Protein AF-0000000068446056 (afdb_homodimer)

Foldseek 3Di:
DQDPVNVVVVCLLVLLQVQCPPPHHSFWAALVSQLCSCCVVNVVSVVADSVNSVVVQVVLVPVPPNIHGSVSSVVVVVVVVVVVVVVVVVVVD/DQDPVNVVVVCLLVLLQVQCPPPHHSFWAALVSQLCSCCVVNVVNVVADSVNSVVVLVVLVPVPPNIHGSVSSVVVVVVVVVVVVVVVVVVVD

Solvent-accessible surface area (backbone atoms only — not comparable to full-atom values): 9970 Å² total; per-residue (Å²): 131,85,35,71,53,45,49,23,46,46,43,56,46,49,53,48,49,68,39,14,48,68,88,58,58,58,64,30,25,41,68,70,38,46,44,49,46,34,44,71,39,30,78,68,21,73,73,41,53,72,67,47,42,53,52,48,47,59,68,43,24,76,85,68,72,77,38,33,37,61,67,39,50,44,49,51,53,43,56,51,38,51,56,52,45,50,54,52,54,58,62,73,99,132,84,34,73,53,45,49,24,48,47,45,56,45,50,52,49,48,68,39,12,47,68,89,57,56,56,64,30,26,43,67,69,36,45,42,49,46,34,46,72,37,30,77,67,21,74,72,41,52,72,67,47,44,53,52,47,47,59,68,43,26,76,83,68,73,77,37,31,36,60,67,38,50,44,52,52,52,42,55,50,37,52,56,52,43,52,54,52,54,59,62,73,100

Secondary structure (DSSP, 8-state):
---HHHHHHHHHHHHHHHHHTSSS-TTEE-HHHHHHHHHHH-THHHH--HHHHHHHHHHH-TT-SSSEEHHHHHHHHHHHHHHHHHHHHHHH-/---HHHHHHHHHHHHHHHHHTSSS-TTEE-HHHHHHHHHHH-THHHH--HHHHHHHHHHH-TTSSSSEEHHHHHHHHHHHHHHHHHHHHHHH-

pLDDT: mean 88.37, std 10.12, range [44.88, 96.44]

InterPro domains:
  IPR001751 S100/Calcium binding protein 7/8-like, conserved site [PS00303] (56-77)
  IPR002048 EF-hand domain [PS50222] (48-83)
  IPR011992 EF-hand domain pair [SSF47473] (2-90)
  IPR013787 S100/CaBP-9k-type, calcium binding, subdomain [PF01023] (5-43)
  IPR013787 S100/CaBP-9k-type, calcium binding, subdomain [SM01394] (5-47)
  IPR018247 EF-Hand 1, calcium-binding site [PS00018] (61-73)

Radius of gyration: 16.81 Å; Cα contacts (8 Å, |Δi|>4): 214; chains: 2; bounding box: 34×48×46 Å

Sequence (186 aa):
METQLEKALATLVCTFHKYSGREGDKLTLSRQELKELVQEELALGEKMKNRGIDKLMESLDKNHDDEIDFKEYTNFLTALCMSYNEFFQKDAKMETQLEKALATLVCTFHKYSGREGDKLTLSRQELKELVQEELALGEKMKNRGIDKLMESLDKNHDDEIDFKEYTNFLTALCMSYNEFFQKDAK

Structure (mmCIF, N/CA/C/O backbone):
data_AF-0000000068446056-model_v1
#
loop_
_entity.id
_entity.type
_entity.pdbx_description
1 polymer 'Protein S100'
#
loop_
_atom_site.group_PDB
_atom_site.id
_atom_site.type_symbol
_atom_site.label_atom_id
_atom_site.label_alt_id
_atom_site.label_comp_id
_atom_site.label_asym_id
_atom_site.label_entity_id
_atom_site.label_seq_id
_atom_site.pdbx_PDB_ins_code
_atom_site.Cartn_x
_atom_site.Cartn_y
_atom_site.Cartn_z
_atom_site.occupancy
_atom_site.B_iso_or_equiv
_atom_site.auth_seq_id
_atom_site.auth_comp_id
_atom_site.auth_asym_id
_atom_site.auth_atom_id
_atom_site.pdbx_PDB_model_num
ATOM 1 N N . MET A 1 1 ? 10.438 -13.031 12.992 1 60.34 1 MET A N 1
ATOM 2 C CA . MET A 1 1 ? 11.258 -12.164 12.156 1 60.34 1 MET A CA 1
ATOM 3 C C . MET A 1 1 ? 10.398 -11.438 11.125 1 60.34 1 MET A C 1
ATOM 5 O O . MET A 1 1 ? 9.594 -12.055 10.438 1 60.34 1 MET A O 1
ATOM 9 N N . GLU A 1 2 ? 10.125 -10.133 11.234 1 81.44 2 GLU A N 1
ATOM 10 C CA . GLU A 1 2 ? 9.266 -9.352 10.352 1 81.44 2 GLU A CA 1
ATOM 11 C C . GLU A 1 2 ? 9.773 -9.375 8.914 1 81.44 2 GLU A C 1
ATOM 13 O O . GLU A 1 2 ? 10.961 -9.172 8.672 1 81.44 2 GLU A O 1
ATOM 18 N N . THR A 1 3 ? 9.031 -9.891 7.887 1 91.56 3 THR A N 1
ATOM 19 C CA . THR A 1 3 ? 9.383 -9.945 6.473 1 91.56 3 THR A CA 1
ATOM 20 C C . THR A 1 3 ? 9.461 -8.539 5.879 1 91.56 3 THR A C 1
ATOM 22 O O . THR A 1 3 ? 9.039 -7.57 6.516 1 91.56 3 THR A O 1
ATOM 25 N N . GLN A 1 4 ? 10.125 -8.469 4.695 1 94.19 4 GLN A N 1
ATOM 26 C CA . GLN A 1 4 ? 10.234 -7.18 4.023 1 94.19 4 GLN A CA 1
ATOM 27 C C . GLN A 1 4 ? 8.859 -6.586 3.746 1 94.19 4 GLN A C 1
ATOM 29 O O . GLN A 1 4 ? 8.656 -5.379 3.893 1 94.19 4 GLN A O 1
ATOM 34 N N . LEU A 1 5 ? 7.91 -7.426 3.387 1 95.81 5 LEU A N 1
ATOM 35 C CA . LEU A 1 5 ? 6.547 -6.988 3.104 1 95.81 5 LEU A CA 1
ATOM 36 C C . LEU A 1 5 ? 5.875 -6.453 4.363 1 95.81 5 LEU A C 1
ATOM 38 O O . LEU A 1 5 ? 5.234 -5.398 4.328 1 95.81 5 LEU A O 1
ATOM 42 N N . GLU A 1 6 ? 6.09 -7.07 5.469 1 94.5 6 GLU A N 1
ATOM 43 C CA . GLU A 1 6 ? 5.535 -6.629 6.746 1 94.5 6 GLU A CA 1
ATOM 44 C C . GLU A 1 6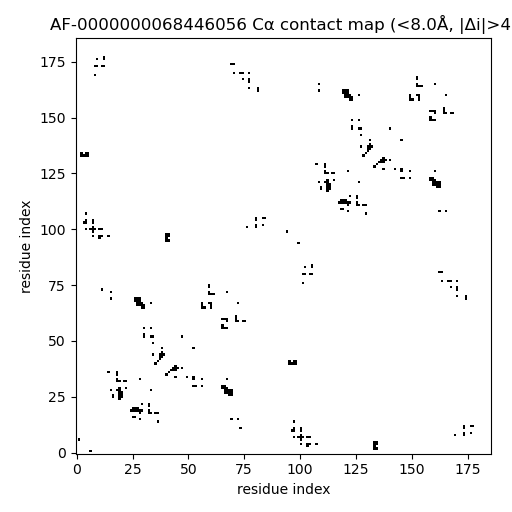 ? 6.125 -5.289 7.172 1 94.5 6 GLU A C 1
ATOM 46 O O . GLU A 1 6 ? 5.41 -4.422 7.68 1 94.5 6 GLU A O 1
ATOM 51 N N . LYS A 1 7 ? 7.395 -5.168 6.957 1 94.94 7 LYS A N 1
ATOM 52 C CA . LYS A 1 7 ? 8.062 -3.91 7.273 1 94.94 7 LYS A CA 1
ATOM 53 C C . LYS A 1 7 ? 7.547 -2.775 6.395 1 94.94 7 LYS A C 1
ATOM 55 O O . LYS A 1 7 ? 7.391 -1.644 6.859 1 94.94 7 LYS A O 1
ATOM 60 N N . ALA A 1 8 ? 7.324 -3.16 5.129 1 96.25 8 ALA A N 1
ATOM 61 C CA . ALA A 1 8 ? 6.785 -2.174 4.195 1 96.25 8 ALA A CA 1
ATOM 62 C C . ALA A 1 8 ? 5.406 -1.689 4.645 1 96.25 8 ALA A C 1
ATOM 64 O O . ALA A 1 8 ? 5.145 -0.485 4.672 1 96.25 8 ALA A O 1
ATOM 65 N N . LEU A 1 9 ? 4.551 -2.637 5.098 1 95.69 9 LEU A N 1
ATOM 66 C CA . LEU A 1 9 ? 3.219 -2.291 5.582 1 95.69 9 LEU A CA 1
ATOM 67 C C . LEU A 1 9 ? 3.301 -1.413 6.824 1 95.69 9 LEU A C 1
ATOM 69 O O . LEU A 1 9 ? 2.568 -0.427 6.941 1 95.69 9 LEU A O 1
ATOM 73 N N . ALA A 1 10 ? 4.191 -1.745 7.695 1 94.38 10 ALA A N 1
ATOM 74 C CA . ALA A 1 10 ? 4.395 -0.954 8.906 1 94.38 10 ALA A CA 1
ATOM 75 C C . ALA A 1 10 ? 4.863 0.459 8.562 1 94.38 10 ALA A C 1
ATOM 77 O O . ALA A 1 10 ? 4.418 1.431 9.18 1 94.38 10 ALA A O 1
ATOM 78 N N . THR A 1 11 ? 5.754 0.558 7.594 1 96.25 11 THR A N 1
ATOM 79 C CA . THR A 1 11 ? 6.281 1.85 7.168 1 96.25 11 THR A CA 1
ATOM 80 C C . THR A 1 11 ? 5.164 2.738 6.629 1 96.25 11 THR A C 1
ATOM 82 O O . THR A 1 11 ? 5.121 3.936 6.926 1 96.25 11 THR A O 1
ATOM 85 N N . LEU A 1 12 ? 4.219 2.127 5.805 1 96.38 12 LEU A N 1
ATOM 86 C CA . LEU A 1 12 ? 3.086 2.879 5.281 1 96.38 12 LEU A CA 1
ATOM 87 C C . LEU A 1 12 ? 2.236 3.441 6.414 1 96.38 12 LEU A C 1
ATOM 89 O O . LEU A 1 12 ? 1.885 4.625 6.406 1 96.38 12 LEU A O 1
ATOM 93 N N . VAL A 1 13 ? 1.95 2.619 7.418 1 96 13 VAL A N 1
ATOM 94 C CA . VAL A 1 13 ? 1.106 3.004 8.539 1 96 13 VAL A CA 1
ATOM 95 C C . VAL A 1 13 ? 1.839 4.023 9.414 1 96 13 VAL A C 1
ATOM 97 O O . VAL A 1 13 ? 1.271 5.059 9.781 1 96 13 VAL A O 1
ATOM 100 N N . CYS A 1 14 ? 3.127 3.787 9.711 1 93.56 14 CYS A N 1
ATOM 101 C CA . CYS A 1 14 ? 3.924 4.648 10.57 1 93.56 14 CYS A CA 1
ATOM 102 C C . CYS A 1 14 ? 4.105 6.027 9.953 1 93.56 14 CYS A C 1
ATOM 104 O O . CYS A 1 14 ? 4.027 7.043 10.648 1 93.56 14 CYS A O 1
ATOM 106 N N . THR A 1 15 ? 4.379 5.988 8.68 1 95.94 15 THR A N 1
ATOM 107 C CA . THR A 1 15 ? 4.551 7.258 7.984 1 95.94 15 THR A CA 1
ATOM 108 C C . THR A 1 15 ? 3.271 8.094 8.055 1 95.94 15 THR A C 1
ATOM 110 O O . THR A 1 15 ? 3.324 9.305 8.273 1 95.94 15 THR A O 1
ATOM 113 N N . PHE A 1 16 ? 2.135 7.434 7.891 1 95.5 16 PHE A N 1
ATOM 114 C CA . PHE A 1 16 ? 0.845 8.109 7.988 1 95.5 16 PHE A CA 1
ATOM 115 C C . PHE A 1 16 ? 0.691 8.781 9.344 1 95.5 16 PHE A C 1
ATOM 117 O O . PHE A 1 16 ? 0.348 9.961 9.422 1 95.5 16 PHE A O 1
ATOM 124 N N . HIS A 1 17 ? 1.062 8.125 10.383 1 93.69 17 HIS A N 1
ATOM 125 C CA . HIS A 1 17 ? 0.888 8.625 11.742 1 93.69 17 HIS A CA 1
ATOM 126 C C . HIS A 1 17 ? 1.952 9.656 12.094 1 93.69 17 HIS A C 1
ATOM 128 O O . HIS A 1 17 ? 1.728 10.523 12.938 1 93.69 17 HIS A O 1
ATOM 134 N N . LYS A 1 18 ? 3.064 9.508 11.398 1 93.62 18 LYS A N 1
ATOM 135 C CA . LYS A 1 18 ? 4.145 10.469 11.594 1 93.62 18 LYS A CA 1
ATOM 136 C C . LYS A 1 18 ? 3.695 11.883 11.227 1 93.62 18 LYS A C 1
ATOM 138 O O . LYS A 1 18 ? 4.078 12.852 11.891 1 93.62 18 LYS A O 1
ATOM 143 N N . TYR A 1 19 ? 2.801 11.953 10.211 1 93.94 19 TYR A N 1
ATOM 144 C CA . TYR A 1 19 ? 2.404 13.266 9.711 1 93.94 19 TYR A CA 1
ATOM 145 C C . TYR A 1 19 ? 0.976 13.594 10.125 1 93.94 19 TYR A C 1
ATOM 147 O O . TYR A 1 19 ? 0.63 14.766 10.297 1 93.94 19 TYR A O 1
ATOM 155 N N . SER A 1 20 ? -0.084 12.75 10.266 1 91.5 20 SER A N 1
ATOM 156 C CA . SER A 1 20 ? -1.511 12.945 10.5 1 91.5 20 SER A CA 1
ATOM 157 C C . SER A 1 20 ? -1.767 13.516 11.891 1 91.5 20 SER A C 1
ATOM 159 O O . SER A 1 20 ? -2.766 14.203 12.109 1 91.5 20 SER A O 1
ATOM 161 N N . GLY A 1 21 ? -0.857 13.211 12.867 1 82.44 21 GLY A N 1
ATOM 162 C CA . GLY A 1 21 ? -1.088 13.625 14.242 1 82.44 21 GLY A CA 1
ATOM 163 C C . GLY A 1 21 ? -0.348 14.898 14.617 1 82.44 21 GLY A C 1
ATOM 164 O O . GLY A 1 21 ? -0.219 15.227 15.797 1 82.44 21 GLY A O 1
ATOM 165 N N . ARG A 1 22 ? -0.111 15.656 13.547 1 85.44 22 ARG A N 1
ATOM 166 C CA . ARG A 1 22 ? 0.667 16.859 13.82 1 85.44 22 ARG A CA 1
ATOM 167 C C . ARG A 1 22 ? -0.241 18.016 14.203 1 85.44 22 ARG A C 1
ATOM 169 O O . ARG A 1 22 ? 0.054 18.766 15.141 1 85.44 22 ARG A O 1
ATOM 176 N N . GLU A 1 23 ? -1.357 18.188 13.477 1 78 23 GLU A N 1
ATOM 177 C CA . GLU A 1 23 ? -2.223 19.344 13.68 1 78 23 GLU A CA 1
ATOM 178 C C . GLU A 1 23 ? -3.533 18.938 14.352 1 78 23 GLU A C 1
ATOM 180 O O . GLU A 1 23 ? -4.418 19.781 14.547 1 78 23 GLU A O 1
ATOM 185 N N . GLY A 1 24 ? -3.646 17.609 14.75 1 74.19 24 GLY A N 1
ATOM 186 C CA . GLY A 1 24 ? -4.906 17.312 15.414 1 74.19 24 GLY A CA 1
ATOM 187 C C . GLY A 1 24 ? -5.312 15.852 15.297 1 74.19 24 GLY A C 1
ATOM 188 O O . GLY A 1 24 ? -4.789 15 16.016 1 74.19 24 GLY A O 1
ATOM 189 N N . ASP A 1 25 ? -6.207 15.695 14.172 1 81.12 25 ASP A N 1
ATOM 190 C CA . ASP A 1 25 ? -6.781 14.367 13.984 1 81.12 25 ASP A CA 1
ATOM 191 C C . ASP A 1 25 ? -5.73 13.375 13.484 1 81.12 25 ASP A C 1
ATOM 193 O O . ASP A 1 25 ? -5.164 13.547 12.406 1 81.12 25 ASP A O 1
ATOM 197 N N . LYS A 1 26 ? -5.352 12.461 14.414 1 85 26 LYS A N 1
ATOM 198 C CA . LYS A 1 26 ? -4.34 11.461 14.086 1 85 26 LYS A CA 1
ATOM 199 C C . LYS A 1 26 ? -4.875 10.453 13.07 1 85 26 LYS A C 1
ATOM 201 O O . LYS A 1 26 ? -4.137 9.578 12.609 1 85 26 LYS A O 1
ATOM 206 N N . LEU A 1 27 ? -6.129 10.664 12.688 1 87.94 27 LEU A N 1
ATOM 207 C CA . LEU A 1 27 ? -6.766 9.688 11.812 1 87.94 27 LEU A CA 1
ATOM 208 C C . LEU A 1 27 ? -6.879 10.219 10.391 1 87.94 27 LEU A C 1
ATOM 210 O O . LEU A 1 27 ? -7.254 9.484 9.469 1 87.94 27 LEU A O 1
ATOM 214 N N . THR A 1 28 ? -6.574 11.438 10.227 1 93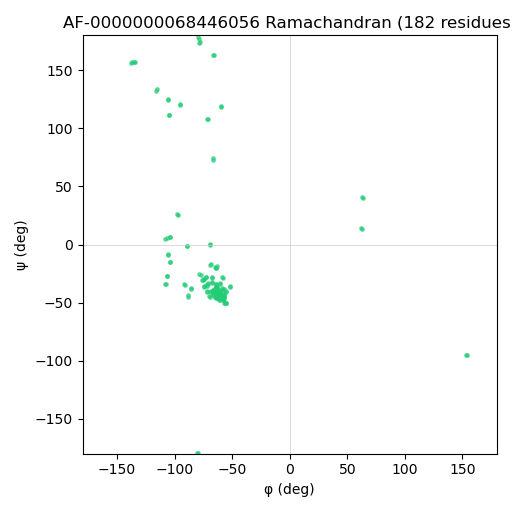.44 28 THR A N 1
ATOM 215 C CA . THR A 1 28 ? -6.684 12.055 8.906 1 93.44 28 THR A CA 1
ATOM 216 C C . THR A 1 28 ? -5.48 12.953 8.625 1 93.44 28 THR A C 1
ATOM 218 O O . THR A 1 28 ? -4.793 13.383 9.555 1 93.44 28 THR A O 1
ATOM 221 N N . LEU A 1 29 ? -5.188 13.188 7.293 1 95.62 29 LEU A N 1
ATOM 222 C CA . LEU A 1 29 ? -4.129 14.086 6.852 1 95.62 29 LEU A CA 1
ATOM 223 C C . LEU A 1 29 ? -4.715 15.391 6.312 1 95.62 29 LEU A C 1
ATOM 225 O O . LEU A 1 29 ? -5.633 15.367 5.492 1 95.62 29 LEU A O 1
ATOM 229 N N . SER A 1 30 ? -4.234 16.516 6.914 1 94.38 30 SER A N 1
ATOM 230 C CA . SER A 1 30 ? -4.613 17.812 6.379 1 94.38 30 SER A CA 1
ATOM 231 C C . SER A 1 30 ? -3.809 18.156 5.129 1 94.38 30 SER A C 1
ATOM 233 O O . SER A 1 30 ? -2.883 17.438 4.766 1 94.38 30 SER A O 1
ATOM 235 N N . ARG A 1 31 ? -4.176 19.281 4.484 1 93.25 31 ARG A N 1
ATOM 236 C CA . ARG A 1 31 ? -3.477 19.734 3.285 1 93.25 31 ARG A CA 1
ATOM 237 C C . ARG A 1 31 ? -1.983 19.891 3.547 1 93.25 31 ARG A C 1
ATOM 239 O O . ARG A 1 31 ? -1.157 19.391 2.783 1 93.25 31 ARG A O 1
ATOM 246 N N . GLN A 1 32 ? -1.702 20.609 4.637 1 93.56 32 GLN A N 1
ATOM 247 C CA . GLN A 1 32 ? -0.312 20.875 4.996 1 93.56 32 GLN A CA 1
ATOM 248 C C . GLN A 1 32 ? 0.431 19.562 5.293 1 93.56 32 GLN A C 1
ATOM 250 O O . GLN A 1 32 ? 1.575 19.391 4.871 1 93.56 32 GLN A O 1
ATOM 255 N N . GLU A 1 33 ? -0.177 18.672 6.074 1 96.19 33 GLU A N 1
ATOM 256 C CA . GLU A 1 33 ? 0.432 17.391 6.43 1 96.19 33 GLU A CA 1
ATOM 257 C C . GLU A 1 33 ? 0.687 16.547 5.191 1 96.19 33 GLU A C 1
ATOM 259 O O . GLU A 1 33 ? 1.731 15.891 5.082 1 96.19 33 GLU A O 1
ATOM 264 N N . LEU A 1 34 ? -0.308 16.531 4.25 1 95.06 34 LEU A N 1
ATOM 265 C CA . LEU A 1 34 ? -0.155 15.797 3.002 1 95.06 34 LEU A CA 1
ATOM 266 C C . LEU A 1 34 ? 1.008 16.344 2.182 1 95.06 34 LEU A C 1
ATOM 268 O O . LEU A 1 34 ? 1.818 15.578 1.656 1 95.06 34 LEU A O 1
ATOM 272 N N . LYS A 1 35 ? 1.09 17.641 2.119 1 93.56 35 LYS A N 1
ATOM 273 C CA . LYS A 1 35 ? 2.162 18.312 1.399 1 93.56 35 LYS A CA 1
ATOM 274 C C . LYS A 1 35 ? 3.531 17.906 1.935 1 93.56 35 LYS A C 1
ATOM 276 O O . LYS A 1 35 ? 4.422 17.547 1.164 1 93.56 35 LYS A O 1
ATOM 281 N N . GLU A 1 36 ? 3.719 17.906 3.199 1 93.19 36 GLU A N 1
ATOM 282 C CA . GLU A 1 36 ? 4.977 17.547 3.842 1 93.19 36 GLU A CA 1
ATOM 283 C C . GLU A 1 36 ? 5.312 16.078 3.6 1 93.19 36 GLU A C 1
ATOM 285 O O . GLU A 1 36 ? 6.461 15.734 3.307 1 93.19 36 GLU A O 1
ATOM 290 N N . LEU A 1 37 ? 4.289 15.234 3.777 1 94.88 37 LEU A N 1
ATOM 291 C CA . LEU A 1 37 ? 4.473 13.805 3.549 1 94.88 37 LEU A CA 1
ATOM 292 C C . LEU A 1 37 ? 4.973 13.539 2.131 1 94.88 37 LEU A C 1
ATOM 294 O O . LEU A 1 37 ? 5.965 12.836 1.939 1 94.88 37 LEU A O 1
ATOM 298 N N . VAL A 1 38 ? 4.277 14.133 1.115 1 94 38 VAL A N 1
ATOM 299 C CA . VAL A 1 38 ? 4.613 13.906 -0.288 1 94 38 VAL A CA 1
ATOM 300 C C . VAL A 1 38 ? 5.98 14.516 -0.596 1 94 38 VAL A C 1
ATOM 302 O O . VAL A 1 38 ? 6.809 13.891 -1.261 1 94 38 VAL A O 1
ATOM 305 N N . GLN A 1 39 ? 6.297 15.672 -0.069 1 91.56 39 GLN A N 1
ATOM 306 C CA . GLN A 1 39 ? 7.531 16.391 -0.357 1 91.56 39 GLN A CA 1
ATOM 307 C C . GLN A 1 39 ? 8.727 15.75 0.341 1 91.56 39 GLN A C 1
ATOM 309 O O . GLN A 1 39 ? 9.82 15.695 -0.216 1 91.56 39 GLN A O 1
ATOM 314 N N . GLU A 1 40 ? 8.453 15.258 1.542 1 92.38 40 GLU A N 1
ATOM 315 C CA . GLU A 1 40 ? 9.547 14.719 2.348 1 92.38 40 GLU A CA 1
ATOM 316 C C . GLU A 1 40 ? 9.719 13.219 2.107 1 92.38 40 GLU A C 1
ATOM 318 O O . GLU A 1 40 ? 10.836 12.703 2.166 1 92.38 40 GLU A O 1
ATOM 323 N N . GLU A 1 41 ? 8.609 12.531 1.869 1 93.75 41 GLU A N 1
ATOM 324 C CA . GLU A 1 41 ? 8.664 11.07 1.839 1 93.75 41 GLU A CA 1
ATOM 325 C C . GLU A 1 41 ? 8.555 10.547 0.411 1 93.75 41 GLU A C 1
ATOM 327 O O . GLU A 1 41 ? 8.898 9.391 0.142 1 93.75 41 GLU A O 1
ATOM 332 N N . LEU A 1 42 ? 7.922 11.289 -0.424 1 89.88 42 LEU A N 1
ATOM 333 C CA . LE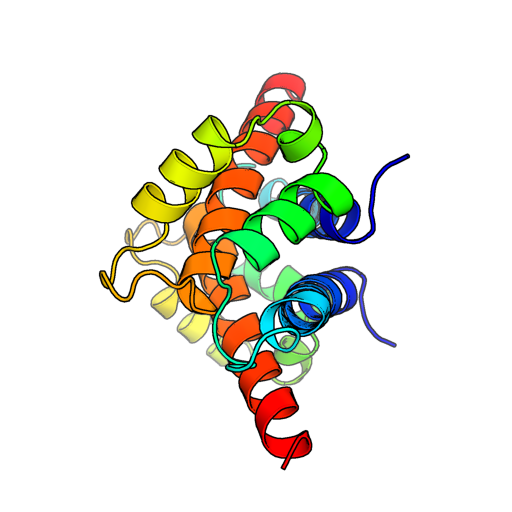U A 1 42 ? 7.781 10.867 -1.812 1 89.88 42 LEU A CA 1
ATOM 334 C C . LEU A 1 42 ? 8.508 11.82 -2.75 1 89.88 42 LEU A C 1
ATOM 336 O O . LEU A 1 42 ? 8.461 13.039 -2.559 1 89.88 42 LEU A O 1
ATOM 340 N N . ALA A 1 43 ? 9.289 11.359 -3.717 1 79.19 43 ALA A N 1
ATOM 341 C CA . ALA A 1 43 ? 10.008 12.18 -4.691 1 79.19 43 ALA A CA 1
ATOM 342 C C . ALA A 1 43 ? 9.031 12.953 -5.578 1 79.19 43 ALA A C 1
ATOM 344 O O . ALA A 1 43 ? 9.43 13.883 -6.285 1 79.19 43 ALA A O 1
ATOM 345 N N . LEU A 1 44 ? 7.809 12.461 -5.621 1 73.62 44 LEU A N 1
ATOM 346 C CA . LEU A 1 44 ? 6.785 13.141 -6.406 1 73.62 44 LEU A CA 1
ATOM 347 C C . LEU A 1 44 ? 6.598 14.578 -5.926 1 73.62 44 LEU A C 1
ATOM 349 O O . LEU A 1 44 ? 6.277 15.469 -6.719 1 73.62 44 LEU A O 1
ATOM 353 N N . GLY A 1 45 ? 6.871 14.805 -4.676 1 69.75 45 GLY A N 1
ATOM 354 C CA . GLY A 1 45 ? 6.672 16.109 -4.07 1 69.75 45 GLY A CA 1
ATOM 355 C C . GLY A 1 45 ? 7.695 17.141 -4.516 1 69.75 45 GLY A C 1
ATOM 356 O O . GLY A 1 45 ? 7.391 18.328 -4.613 1 69.75 45 GLY A O 1
ATOM 357 N N . GLU A 1 46 ? 8.781 16.609 -4.84 1 73.06 46 GLU A N 1
ATOM 358 C CA . GLU A 1 46 ? 9.812 17.562 -5.258 1 73.06 46 GLU A CA 1
ATOM 359 C C . GLU A 1 46 ? 9.414 18.281 -6.539 1 73.06 46 GLU A C 1
ATOM 361 O O . GLU A 1 46 ? 9.82 19.422 -6.766 1 73.06 46 GLU A O 1
ATOM 366 N N . LYS A 1 47 ? 8.547 17.594 -7.07 1 76 47 LYS A N 1
ATOM 367 C CA . LYS A 1 47 ? 8.148 18.172 -8.352 1 76 47 LYS A CA 1
ATOM 368 C C . LYS A 1 47 ? 6.801 18.875 -8.242 1 76 47 LYS A C 1
ATOM 370 O O . LYS A 1 47 ? 6.441 19.672 -9.102 1 76 47 LYS A O 1
ATOM 375 N N . MET A 1 48 ? 6.203 18.5 -7.094 1 79.94 48 MET A N 1
ATOM 376 C CA . MET A 1 48 ? 4.855 19.047 -6.941 1 79.94 48 MET A CA 1
ATOM 377 C C . MET A 1 48 ? 4.875 20.328 -6.125 1 79.94 48 MET A C 1
ATOM 379 O O . MET A 1 48 ? 5.555 20.406 -5.102 1 79.94 48 MET A O 1
ATOM 383 N N . LYS A 1 49 ? 4.371 21.469 -6.824 1 83.88 49 LYS A N 1
ATOM 384 C CA . LYS A 1 49 ? 4.203 22.719 -6.098 1 83.88 49 LYS A CA 1
ATOM 385 C C . LYS A 1 49 ? 2.918 22.719 -5.277 1 83.88 49 LYS A C 1
ATOM 387 O O . LYS A 1 49 ? 2.262 21.672 -5.152 1 83.88 49 LYS A O 1
ATOM 392 N N . ASN A 1 50 ? 2.582 23.781 -4.543 1 86.88 50 ASN A N 1
ATOM 393 C CA . ASN A 1 50 ? 1.375 23.906 -3.734 1 86.88 50 ASN A CA 1
ATOM 394 C C . ASN A 1 50 ? 0.122 23.578 -4.543 1 86.88 50 ASN A C 1
ATOM 396 O O . ASN A 1 50 ? -0.804 22.953 -4.031 1 86.88 50 ASN A O 1
ATOM 400 N N . ARG A 1 51 ? 0.208 23.969 -5.703 1 89.25 51 ARG A N 1
ATOM 401 C CA . ARG A 1 51 ? -0.933 23.734 -6.582 1 89.25 51 ARG A CA 1
ATOM 402 C C . ARG A 1 51 ? -1.136 22.234 -6.812 1 89.25 51 ARG A C 1
ATOM 404 O O . ARG A 1 51 ? -2.271 21.75 -6.855 1 89.25 51 ARG A O 1
ATOM 411 N N . GLY A 1 52 ? -0.031 21.625 -6.93 1 90.44 52 GLY A N 1
ATOM 412 C CA . GLY A 1 52 ? -0.078 20.188 -7.113 1 90.44 52 GLY A CA 1
ATOM 413 C C . GLY A 1 52 ? -0.671 19.453 -5.926 1 90.44 52 GLY A C 1
ATOM 414 O O . GLY A 1 52 ? -1.435 18.5 -6.098 1 90.44 52 GLY A O 1
ATOM 415 N N . ILE A 1 53 ? -0.418 19.984 -4.789 1 93.12 53 ILE A N 1
ATOM 416 C CA . ILE A 1 53 ? -0.901 19.375 -3.553 1 93.12 53 ILE A CA 1
ATOM 417 C C . ILE A 1 53 ? -2.412 19.578 -3.438 1 93.12 53 ILE A C 1
ATOM 419 O O . ILE A 1 53 ? -3.133 18.656 -3.039 1 93.12 53 ILE A O 1
ATOM 423 N N . ASP A 1 54 ? -2.859 20.766 -3.818 1 93.19 54 ASP A N 1
ATOM 424 C CA . ASP A 1 54 ? -4.289 21.062 -3.795 1 93.19 54 ASP A CA 1
ATOM 425 C C . ASP A 1 54 ? -5.059 20.125 -4.711 1 93.19 54 ASP A C 1
ATOM 427 O O . ASP A 1 54 ? -6.113 19.594 -4.332 1 93.19 54 ASP A O 1
ATOM 431 N N . LYS A 1 55 ? -4.531 19.875 -5.848 1 93.62 55 LYS A N 1
ATOM 432 C CA . LYS A 1 55 ? -5.152 18.969 -6.805 1 93.62 55 LYS A CA 1
ATOM 433 C C . LYS A 1 55 ? -5.152 17.531 -6.277 1 93.62 55 LYS A C 1
ATOM 435 O O . LYS A 1 55 ? -6.137 16.812 -6.434 1 93.62 55 LYS A O 1
ATOM 440 N N . LEU A 1 56 ? -4.031 17.234 -5.738 1 93.38 56 LEU A N 1
ATOM 441 C CA . LEU A 1 56 ? -3.896 15.906 -5.148 1 93.38 56 LEU A CA 1
ATOM 442 C C . LEU A 1 56 ? -4.906 15.703 -4.023 1 93.38 56 LEU A C 1
ATOM 444 O O . LEU A 1 56 ? -5.59 14.68 -3.969 1 93.38 56 LEU A O 1
ATOM 448 N N . MET A 1 57 ? -4.98 16.688 -3.141 1 93.44 57 MET A N 1
ATOM 449 C CA . MET A 1 57 ? -5.922 16.641 -2.023 1 93.44 57 MET A CA 1
ATOM 450 C C . MET A 1 57 ? -7.352 16.484 -2.523 1 93.44 57 MET A C 1
ATOM 452 O O . MET A 1 57 ? -8.117 15.688 -1.981 1 93.44 57 MET A O 1
ATOM 456 N N . GLU A 1 58 ? -7.691 17.266 -3.547 1 93.81 58 GLU A N 1
ATOM 457 C CA . GLU A 1 58 ? -9.031 17.219 -4.129 1 93.81 58 GLU A CA 1
ATOM 458 C C . GLU A 1 58 ? -9.32 15.867 -4.758 1 93.81 58 GLU A C 1
ATOM 460 O O . GLU A 1 58 ? -10.438 15.352 -4.652 1 93.81 58 GLU A O 1
ATOM 465 N N . SER A 1 59 ? -8.289 15.289 -5.352 1 92.38 59 SER A N 1
ATOM 466 C CA . SER A 1 59 ? -8.422 13.992 -6.012 1 92.38 59 SER A CA 1
ATOM 467 C C . SER A 1 59 ? -8.586 12.867 -4.996 1 92.38 59 SER A C 1
ATOM 469 O O . SER A 1 59 ? -9.359 11.938 -5.215 1 92.38 59 SER A O 1
ATOM 471 N N . LEU A 1 60 ? -7.91 13.016 -3.883 1 93.62 60 LEU A N 1
ATOM 472 C CA . LEU A 1 60 ? -7.898 11.984 -2.854 1 93.62 60 LEU A CA 1
ATOM 473 C C . LEU A 1 60 ? -9.102 12.133 -1.923 1 93.62 60 LEU A C 1
ATOM 475 O O . LEU A 1 60 ? -9.617 11.141 -1.404 1 93.62 60 LEU A O 1
ATOM 479 N N . ASP A 1 61 ? -9.43 13.461 -1.638 1 93.25 61 ASP A N 1
ATOM 480 C CA . ASP A 1 61 ? -10.547 13.766 -0.745 1 93.25 61 ASP A CA 1
ATOM 481 C C . ASP A 1 61 ? -11.875 13.352 -1.367 1 93.25 61 ASP A C 1
ATOM 483 O O . ASP A 1 61 ? -12.711 14.195 -1.688 1 93.25 61 ASP A O 1
ATOM 487 N N . LYS A 1 62 ? -12.109 11.977 -1.379 1 87.31 62 LYS A N 1
ATOM 488 C CA . LYS A 1 62 ? -13.312 11.445 -2.002 1 87.31 62 LYS A CA 1
ATOM 489 C C . LYS A 1 62 ? -14.539 11.695 -1.129 1 87.31 62 LYS A C 1
ATOM 491 O O . LYS A 1 62 ? -15.656 11.836 -1.638 1 87.31 62 LYS A O 1
ATOM 496 N N . ASN A 1 63 ? -14.344 11.75 0.208 1 85.44 63 ASN A N 1
ATOM 497 C CA . ASN A 1 63 ? -15.461 11.914 1.133 1 85.44 63 ASN A CA 1
ATOM 498 C C . ASN A 1 63 ? -15.758 13.383 1.402 1 85.44 63 ASN A C 1
ATOM 500 O O . ASN A 1 63 ? -16.656 13.711 2.189 1 85.44 63 ASN A O 1
ATOM 504 N N . HIS A 1 64 ? -15.031 14.336 0.841 1 88.31 64 HIS A N 1
ATOM 505 C CA . HIS A 1 64 ? -15.25 15.773 0.9 1 88.31 64 HIS A CA 1
ATOM 506 C C . HIS A 1 64 ? -15.156 16.297 2.332 1 88.31 64 HIS A C 1
ATOM 508 O O . HIS A 1 64 ? -16.031 17.031 2.793 1 88.31 64 HIS A O 1
ATOM 514 N N . ASP A 1 65 ? -14.273 15.875 3.131 1 88.69 65 ASP A N 1
ATOM 515 C CA . ASP A 1 65 ? -14.07 16.344 4.496 1 88.69 65 ASP A CA 1
ATOM 516 C C . ASP A 1 65 ? -12.852 17.266 4.578 1 88.69 65 ASP A C 1
ATOM 518 O O . ASP A 1 65 ? -12.516 17.781 5.652 1 88.69 65 ASP A O 1
ATOM 522 N N . ASP A 1 66 ? -12.305 17.578 3.414 1 90.56 66 ASP A N 1
ATOM 523 C CA . ASP A 1 66 ? -11.148 18.453 3.281 1 90.56 66 ASP A CA 1
ATOM 524 C C . ASP A 1 66 ? -9.93 17.875 3.996 1 90.56 66 ASP A C 1
ATOM 526 O O . ASP A 1 66 ? -9 18.609 4.344 1 90.56 66 ASP A O 1
ATOM 530 N N . GLU A 1 67 ? -9.953 16.609 4.363 1 94.06 67 GLU A N 1
ATOM 531 C CA . GLU A 1 67 ? -8.852 15.867 4.969 1 94.06 67 GLU A CA 1
ATOM 532 C C . GLU A 1 67 ? -8.695 14.484 4.332 1 94.06 67 GLU A C 1
ATOM 534 O O . GLU A 1 67 ? -9.602 14 3.658 1 94.06 67 GLU A O 1
ATOM 539 N N . ILE A 1 68 ? -7.598 13.953 4.43 1 95.62 68 ILE A N 1
ATOM 540 C CA . ILE A 1 68 ? -7.305 12.648 3.844 1 95.62 68 ILE A CA 1
ATOM 541 C C . ILE A 1 68 ? -7.258 11.586 4.941 1 95.62 68 ILE A C 1
ATOM 543 O O . ILE A 1 68 ? -6.406 11.648 5.832 1 95.62 68 ILE A O 1
ATOM 547 N N . ASP A 1 69 ? -8.242 10.68 4.926 1 93.81 69 ASP A N 1
ATOM 548 C CA . ASP A 1 69 ? -8.219 9.602 5.91 1 93.81 69 ASP A CA 1
ATOM 549 C C . ASP A 1 69 ? -7.246 8.5 5.5 1 93.81 69 ASP A C 1
ATOM 551 O O . ASP A 1 69 ? -6.652 8.555 4.422 1 93.81 69 ASP A O 1
ATOM 555 N N . PHE A 1 70 ? -7.125 7.512 6.324 1 95.25 70 PHE A N 1
ATOM 556 C CA . PHE A 1 70 ? -6.145 6.461 6.086 1 95.25 70 PHE A CA 1
ATOM 557 C C . PHE A 1 70 ? -6.469 5.695 4.809 1 95.25 70 PHE A C 1
ATOM 559 O O . PHE A 1 70 ? -5.57 5.363 4.031 1 95.25 70 PHE A O 1
ATOM 566 N N . LYS A 1 71 ? -7.734 5.508 4.613 1 93.38 71 LYS A N 1
ATOM 567 C CA . LYS A 1 71 ? -8.164 4.773 3.426 1 93.38 71 LYS A CA 1
ATOM 568 C C . LYS A 1 71 ? -7.812 5.535 2.152 1 93.38 71 LYS A C 1
ATOM 570 O O . LYS A 1 71 ? -7.297 4.953 1.197 1 93.38 71 LYS A O 1
ATOM 575 N N . GLU A 1 72 ? -8.047 6.758 2.107 1 96.31 72 GLU A N 1
ATOM 576 C CA . GLU A 1 72 ? -7.73 7.582 0.944 1 96.31 72 GLU A CA 1
ATOM 577 C C . GLU A 1 72 ? -6.223 7.652 0.717 1 96.31 72 GLU A C 1
ATOM 579 O O . GLU A 1 72 ? -5.762 7.652 -0.426 1 96.31 72 GLU A O 1
ATOM 584 N N . TYR A 1 73 ? -5.527 7.758 1.855 1 95.88 73 TYR A N 1
ATOM 585 C CA . TYR A 1 73 ? -4.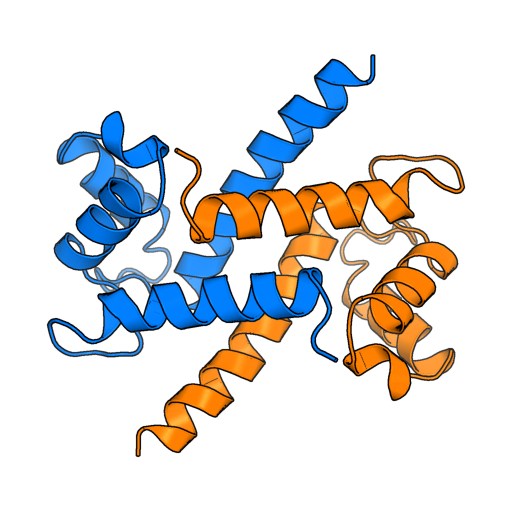07 7.762 1.808 1 95.88 73 TYR A CA 1
ATOM 586 C C . TYR A 1 73 ? -3.541 6.48 1.175 1 95.88 73 TYR A C 1
ATOM 588 O O . TYR A 1 73 ? -2.715 6.523 0.262 1 95.88 73 TYR A O 1
ATOM 596 N N . THR A 1 74 ? -4.094 5.391 1.612 1 95.56 74 THR A N 1
ATOM 597 C CA . THR A 1 74 ? -3.623 4.105 1.104 1 95.56 74 THR A CA 1
ATOM 598 C C . THR A 1 74 ? -4.047 3.912 -0.348 1 95.56 74 THR A C 1
ATOM 600 O O . THR A 1 74 ? -3.334 3.279 -1.13 1 95.56 74 THR A O 1
ATOM 603 N N . ASN A 1 75 ? -5.219 4.449 -0.718 1 93.31 75 ASN A N 1
ATOM 604 C CA . ASN A 1 75 ? -5.637 4.402 -2.115 1 93.31 75 ASN A CA 1
ATOM 605 C C . ASN A 1 75 ? -4.676 5.168 -3.016 1 93.31 75 ASN A C 1
ATOM 607 O O . ASN A 1 75 ? -4.402 4.75 -4.141 1 93.31 75 ASN A O 1
ATOM 611 N N . PHE A 1 76 ? -4.246 6.348 -2.504 1 94 76 PHE A N 1
ATOM 612 C CA . PHE A 1 76 ? -3.24 7.133 -3.209 1 94 76 PHE A CA 1
ATOM 613 C C . PHE A 1 76 ? -1.969 6.32 -3.424 1 94 76 PHE A C 1
ATOM 615 O O . PHE A 1 76 ? -1.426 6.289 -4.531 1 94 76 PHE A O 1
ATOM 622 N N . LEU A 1 77 ? -1.465 5.633 -2.426 1 95.31 77 LEU A N 1
ATOM 623 C CA . LEU A 1 77 ? -0.252 4.824 -2.5 1 95.31 77 LEU A CA 1
ATOM 624 C C . LEU A 1 77 ? -0.426 3.676 -3.488 1 95.31 77 LEU A C 1
ATOM 626 O O . LEU A 1 77 ? 0.519 3.307 -4.191 1 95.31 77 LEU A O 1
ATOM 630 N N . THR A 1 78 ? -1.668 3.076 -3.541 1 95.12 78 THR A N 1
ATOM 631 C CA . THR A 1 78 ? -1.976 2.012 -4.488 1 95.12 78 THR A CA 1
ATOM 632 C C . THR A 1 78 ? -1.84 2.51 -5.926 1 95.12 78 THR A C 1
ATOM 634 O O . THR A 1 78 ? -1.292 1.812 -6.781 1 95.12 78 THR A O 1
ATOM 637 N N . ALA A 1 79 ? -2.373 3.701 -6.184 1 93.44 79 ALA A N 1
ATOM 638 C CA . ALA A 1 79 ? -2.277 4.281 -7.52 1 93.44 79 ALA A CA 1
ATOM 639 C C . ALA A 1 79 ? -0.82 4.5 -7.918 1 93.44 79 ALA A C 1
ATOM 641 O O . ALA A 1 79 ? -0.446 4.273 -9.07 1 93.44 79 ALA A O 1
ATOM 642 N N . LEU A 1 80 ? -0.007 4.941 -6.945 1 92.88 80 LEU A N 1
ATOM 643 C CA . LEU A 1 80 ? 1.419 5.129 -7.195 1 92.88 80 LEU A CA 1
ATOM 644 C C . LEU A 1 80 ? 2.09 3.801 -7.531 1 92.88 80 LEU A C 1
ATOM 646 O O . LEU A 1 80 ? 2.91 3.732 -8.453 1 92.88 80 LEU A O 1
ATOM 650 N N . CYS A 1 81 ? 1.777 2.715 -6.73 1 93.56 81 CYS A N 1
ATOM 651 C CA . CYS A 1 81 ? 2.312 1.38 -6.98 1 93.56 81 CYS A CA 1
ATOM 652 C C . CYS A 1 81 ? 1.988 0.919 -8.398 1 93.56 81 CYS A C 1
ATOM 654 O O . CYS A 1 81 ? 2.814 0.279 -9.047 1 93.56 81 CYS A O 1
ATOM 656 N N . MET A 1 82 ? 0.739 1.219 -8.867 1 91.75 82 MET A N 1
ATOM 657 C CA . MET A 1 82 ? 0.336 0.85 -10.219 1 91.75 82 MET A CA 1
ATOM 658 C C . MET A 1 82 ? 1.222 1.533 -11.258 1 91.75 82 MET A C 1
ATOM 660 O O . MET A 1 82 ? 1.596 0.921 -12.258 1 91.75 82 MET A O 1
ATOM 664 N N . SER A 1 83 ? 1.521 2.734 -11.055 1 90.69 83 SER A N 1
ATOM 665 C CA . SER A 1 83 ? 2.4 3.482 -11.945 1 90.69 83 SER A CA 1
ATOM 666 C C . SER A 1 83 ? 3.805 2.883 -11.969 1 90.69 83 SER A C 1
ATOM 668 O O . SER A 1 83 ? 4.414 2.75 -13.031 1 90.69 83 SER A O 1
ATOM 670 N N . TYR A 1 84 ? 4.352 2.482 -10.734 1 86.69 84 TYR A N 1
ATOM 671 C CA . TYR A 1 84 ? 5.652 1.824 -10.648 1 86.69 84 TYR A CA 1
ATOM 672 C C . TYR A 1 84 ? 5.621 0.471 -11.352 1 86.69 84 TYR A C 1
ATOM 674 O O . TYR A 1 84 ? 6.59 0.09 -12.016 1 86.69 84 TYR A O 1
ATOM 682 N N . ASN A 1 85 ? 4.543 -0.25 -11.109 1 89.81 85 ASN A N 1
ATOM 683 C CA . ASN A 1 85 ? 4.379 -1.557 -11.734 1 89.81 85 ASN A CA 1
ATOM 684 C C . ASN A 1 85 ? 4.453 -1.459 -13.258 1 89.81 85 ASN A C 1
ATOM 686 O O . ASN A 1 85 ? 5.016 -2.338 -13.914 1 89.81 85 ASN A O 1
ATOM 690 N N . GLU A 1 86 ? 3.797 -0.426 -13.844 1 85.81 86 GLU A N 1
ATOM 691 C CA . GLU A 1 86 ? 3.857 -0.21 -15.289 1 85.81 86 GLU A CA 1
ATOM 692 C C . GLU A 1 86 ? 5.297 -0.008 -15.75 1 85.81 86 GLU A C 1
ATOM 694 O O . GLU A 1 86 ? 5.672 -0.467 -16.828 1 85.81 86 GLU A O 1
ATOM 699 N N . PHE A 1 87 ? 5.977 0.663 -14.977 1 78.44 87 PHE A N 1
ATOM 700 C CA . PHE A 1 87 ? 7.387 0.891 -15.281 1 78.44 87 PHE A CA 1
ATOM 701 C C . PHE A 1 87 ? 8.156 -0.422 -15.281 1 78.44 87 PHE A C 1
ATOM 703 O O . PHE A 1 87 ? 9.008 -0.65 -16.141 1 78.44 87 PHE A O 1
ATOM 710 N N . PHE A 1 88 ? 7.863 -1.268 -14.375 1 76.06 88 PHE A N 1
ATOM 711 C CA . PHE A 1 88 ? 8.516 -2.566 -14.273 1 76.06 88 PHE A CA 1
ATOM 712 C C . PHE A 1 88 ? 8.133 -3.459 -15.445 1 76.06 88 PHE A C 1
ATOM 714 O O . PHE A 1 88 ? 8.969 -4.191 -15.977 1 76.06 88 PHE A O 1
ATOM 721 N N . GLN A 1 89 ? 6.914 -3.4 -15.797 1 74.88 89 GLN A N 1
ATOM 722 C CA . GLN A 1 89 ? 6.434 -4.215 -16.906 1 74.88 89 GLN A CA 1
ATOM 723 C C . GLN A 1 89 ? 7.082 -3.785 -18.219 1 74.88 89 GLN A C 1
ATOM 725 O O . GLN A 1 89 ? 7.367 -4.621 -19.078 1 74.88 89 GLN A O 1
ATOM 730 N N . LYS A 1 90 ? 7.223 -2.59 -18.359 1 71.62 90 LYS A N 1
ATOM 731 C CA . LYS A 1 90 ? 7.809 -2.059 -19.594 1 71.62 90 LYS A CA 1
ATOM 732 C C . LYS A 1 90 ? 9.281 -2.445 -19.703 1 71.62 90 LYS A C 1
ATOM 734 O O . LYS A 1 90 ? 9.773 -2.711 -20.812 1 71.62 90 LYS A O 1
ATOM 739 N N . ASP A 1 91 ? 9.812 -2.502 -18.562 1 57.12 91 ASP A N 1
ATOM 740 C CA . ASP A 1 91 ? 11.227 -2.854 -18.625 1 57.12 91 ASP A CA 1
ATOM 741 C C . ASP A 1 91 ? 11.406 -4.34 -18.922 1 57.12 91 ASP A C 1
ATOM 743 O O . ASP A 1 91 ? 12.484 -4.766 -19.344 1 57.12 91 ASP A O 1
ATOM 747 N N . ALA A 1 92 ? 10.469 -5.219 -18.5 1 50.56 92 ALA A N 1
ATOM 748 C CA . ALA A 1 92 ? 10.578 -6.652 -18.75 1 50.56 92 ALA A CA 1
ATOM 749 C C . ALA A 1 92 ? 10.391 -6.965 -20.234 1 50.56 92 ALA A C 1
ATOM 751 O O . ALA A 1 92 ? 10.727 -8.062 -20.688 1 50.56 92 ALA A O 1
ATOM 752 N N . LYS A 1 93 ? 9.883 -6.176 -20.984 1 44.88 93 LYS A N 1
ATOM 753 C CA . LYS A 1 93 ? 9.953 -6.406 -22.422 1 44.88 93 LYS A CA 1
ATOM 754 C C . LYS A 1 93 ? 11.352 -6.094 -22.969 1 44.88 93 LYS A C 1
ATOM 756 O O . LYS A 1 93 ? 11.984 -5.125 -22.547 1 44.88 93 LYS A O 1
ATOM 761 N N . MET B 1 1 ? 18.359 9.805 -2.973 1 60.66 1 MET B N 1
ATOM 762 C CA . MET B 1 1 ? 18.312 8.883 -1.842 1 60.66 1 MET B CA 1
ATOM 763 C C . MET B 1 1 ? 16.875 8.391 -1.608 1 60.66 1 MET B C 1
ATOM 765 O O . MET B 1 1 ? 15.953 9.188 -1.524 1 60.66 1 MET B O 1
ATOM 769 N N . GLU B 1 2 ? 16.5 7.164 -1.947 1 81.69 2 GLU B N 1
ATOM 770 C CA . GLU B 1 2 ? 15.164 6.602 -1.837 1 81.69 2 GLU B CA 1
ATOM 771 C C . GLU B 1 2 ? 14.672 6.625 -0.392 1 81.69 2 GLU B C 1
ATOM 773 O O . GLU B 1 2 ? 15.406 6.238 0.522 1 81.69 2 GLU B O 1
ATOM 778 N N . THR B 1 3 ? 13.562 7.312 -0.003 1 91.62 3 THR B N 1
ATOM 779 C CA . THR B 1 3 ? 12.969 7.395 1.326 1 91.62 3 THR B CA 1
ATOM 780 C C . THR B 1 3 ? 12.406 6.039 1.751 1 91.62 3 THR B C 1
ATOM 782 O O . THR B 1 3 ? 12.305 5.121 0.937 1 91.62 3 THR B O 1
ATOM 785 N N . GLN B 1 4 ? 12.172 5.934 3.076 1 94.12 4 GLN B N 1
ATOM 786 C CA . GLN B 1 4 ? 11.609 4.691 3.59 1 94.12 4 GLN B CA 1
ATOM 787 C C . GLN B 1 4 ? 10.281 4.367 2.918 1 94.12 4 GLN B C 1
ATOM 789 O O . GLN B 1 4 ? 10 3.207 2.607 1 94.12 4 GLN B O 1
ATOM 794 N N . LEU B 1 5 ? 9.477 5.367 2.66 1 95.88 5 LEU B N 1
ATOM 795 C CA . LEU B 1 5 ? 8.18 5.195 2.008 1 95.88 5 LEU B CA 1
ATOM 796 C C . LEU B 1 5 ? 8.359 4.711 0.573 1 95.88 5 LEU B C 1
ATOM 798 O O . LEU B 1 5 ? 7.66 3.793 0.136 1 95.88 5 LEU B O 1
ATOM 802 N N . GLU B 1 6 ? 9.312 5.219 -0.112 1 94.56 6 GLU B N 1
ATOM 803 C CA . GLU B 1 6 ? 9.609 4.805 -1.481 1 94.56 6 GLU B CA 1
ATOM 804 C C . GLU B 1 6 ? 10.086 3.357 -1.531 1 94.56 6 GLU B C 1
ATOM 806 O O . GLU B 1 6 ? 9.695 2.602 -2.424 1 94.56 6 GLU B O 1
ATOM 811 N N . LYS B 1 7 ? 10.898 3.023 -0.585 1 94.94 7 LYS B N 1
ATOM 812 C CA . LYS B 1 7 ? 11.383 1.647 -0.496 1 94.94 7 LYS B CA 1
ATOM 813 C C . LYS B 1 7 ? 10.234 0.681 -0.204 1 94.94 7 LYS B C 1
ATOM 815 O O . LYS B 1 7 ? 10.203 -0.432 -0.732 1 94.94 7 LYS B O 1
ATOM 820 N N . ALA B 1 8 ? 9.352 1.177 0.677 1 96.25 8 ALA B N 1
ATOM 821 C CA . ALA B 1 8 ? 8.18 0.362 1.008 1 96.25 8 ALA B CA 1
ATOM 822 C C . ALA B 1 8 ? 7.324 0.103 -0.228 1 96.25 8 ALA B C 1
ATOM 824 O O . ALA B 1 8 ? 6.926 -1.035 -0.486 1 96.25 8 ALA B O 1
ATOM 825 N N . LEU B 1 9 ? 7.121 1.154 -1.062 1 95.75 9 LEU B N 1
ATOM 826 C CA . LEU B 1 9 ? 6.344 1.021 -2.289 1 95.75 9 LEU B CA 1
ATOM 827 C C . LEU B 1 9 ? 7.023 0.068 -3.264 1 95.75 9 LEU B C 1
ATOM 829 O O . LEU B 1 9 ? 6.367 -0.779 -3.871 1 95.75 9 LEU B O 1
ATOM 833 N N . ALA B 1 10 ? 8.297 0.189 -3.355 1 94.31 10 ALA B N 1
ATOM 834 C CA . ALA B 1 10 ? 9.062 -0.699 -4.223 1 94.31 10 ALA B CA 1
ATOM 835 C C . ALA B 1 10 ? 8.961 -2.148 -3.756 1 94.31 10 ALA B C 1
ATOM 837 O O . ALA B 1 10 ? 8.828 -3.062 -4.574 1 94.31 10 ALA B O 1
ATOM 838 N N . THR B 1 11 ? 9.023 -2.346 -2.453 1 96.25 11 THR B N 1
ATOM 839 C CA . THR B 1 11 ? 8.93 -3.682 -1.876 1 96.25 11 THR B CA 1
ATOM 840 C C . THR B 1 11 ? 7.586 -4.324 -2.209 1 96.25 11 THR B C 1
ATOM 842 O O . THR B 1 11 ? 7.527 -5.512 -2.541 1 96.25 11 THR B O 1
ATOM 845 N N . LEU B 1 12 ? 6.465 -3.516 -2.119 1 96.44 12 LEU B N 1
ATOM 846 C CA . LEU B 1 12 ? 5.141 -4.02 -2.461 1 96.44 12 LEU B CA 1
ATOM 847 C C . LEU B 1 12 ? 5.094 -4.492 -3.91 1 96.44 12 LEU B C 1
ATOM 849 O O . LEU B 1 12 ? 4.609 -5.586 -4.195 1 96.44 12 LEU B O 1
ATOM 853 N N . VAL B 1 13 ? 5.645 -3.684 -4.812 1 96 13 VAL B N 1
ATOM 854 C CA . VAL B 1 13 ? 5.633 -3.98 -6.242 1 96 13 VAL B CA 1
ATOM 855 C C . VAL B 1 13 ? 6.551 -5.168 -6.531 1 96 13 VAL B C 1
ATOM 857 O O . VAL B 1 13 ? 6.164 -6.102 -7.234 1 96 13 VAL B O 1
ATOM 860 N N . CYS B 1 14 ? 7.777 -5.176 -5.945 1 93.5 14 CYS B N 1
ATOM 861 C CA . CYS B 1 14 ? 8.766 -6.219 -6.18 1 93.5 14 CYS B CA 1
ATOM 862 C C . CYS B 1 14 ? 8.273 -7.566 -5.672 1 93.5 14 CYS B C 1
ATOM 864 O O . CYS B 1 14 ? 8.461 -8.594 -6.328 1 93.5 14 CYS B O 1
ATOM 866 N N . THR B 1 15 ? 7.684 -7.504 -4.512 1 95.88 15 THR B N 1
ATOM 867 C CA . THR B 1 15 ? 7.152 -8.734 -3.941 1 95.88 15 THR B CA 1
ATOM 868 C C . THR B 1 15 ? 6.074 -9.328 -4.848 1 95.88 15 THR B C 1
ATOM 870 O O . THR B 1 15 ? 6.043 -10.539 -5.07 1 95.88 15 THR B O 1
ATOM 873 N N . PHE B 1 16 ? 5.219 -8.477 -5.379 1 95.5 16 PHE B N 1
ATOM 874 C CA . PHE B 1 16 ? 4.18 -8.914 -6.305 1 95.5 16 PHE B CA 1
ATOM 875 C C . PHE B 1 16 ? 4.789 -9.633 -7.504 1 95.5 16 PHE B C 1
ATOM 877 O O . PHE B 1 16 ? 4.367 -10.734 -7.855 1 95.5 16 PHE B O 1
ATOM 884 N N . HIS B 1 17 ? 5.824 -9.102 -8.047 1 93.69 17 HIS B N 1
ATOM 885 C CA . HIS B 1 17 ? 6.453 -9.648 -9.242 1 93.69 17 HIS B CA 1
ATOM 886 C C . HIS B 1 17 ? 7.293 -10.875 -8.914 1 93.69 17 HIS B C 1
ATOM 888 O O . HIS B 1 17 ? 7.488 -11.742 -9.773 1 93.69 17 HIS B O 1
ATOM 894 N N . LYS B 1 18 ? 7.746 -10.891 -7.668 1 93.56 18 LYS B N 1
ATOM 895 C CA . LYS B 1 18 ? 8.516 -12.039 -7.207 1 93.56 18 LYS B CA 1
ATOM 896 C C . LYS B 1 18 ? 7.695 -13.32 -7.293 1 93.56 18 LYS B C 1
ATOM 898 O O . LYS B 1 18 ? 8.227 -14.383 -7.633 1 93.56 18 LYS B O 1
ATOM 903 N N . TYR B 1 19 ? 6.379 -13.164 -7.062 1 93.94 19 TYR B N 1
ATOM 904 C CA . TYR B 1 19 ? 5.531 -14.352 -7 1 93.94 19 TYR B CA 1
ATOM 905 C C . TYR B 1 19 ? 4.645 -14.453 -8.242 1 93.94 19 TYR B C 1
ATOM 907 O O . TYR B 1 19 ? 4.289 -15.555 -8.664 1 93.94 19 TYR B O 1
ATOM 915 N N . SER B 1 20 ? 4.094 -13.422 -8.953 1 91.75 20 SER B N 1
ATOM 916 C CA . SER B 1 20 ? 3.129 -13.383 -10.047 1 91.75 20 SER B CA 1
ATOM 917 C C . SER B 1 20 ? 3.715 -13.977 -11.328 1 91.75 20 SER B C 1
ATOM 919 O O . SER B 1 20 ? 2.979 -14.477 -12.18 1 91.75 20 SER B O 1
ATOM 921 N N . GLY B 1 21 ? 5.062 -13.898 -11.492 1 82.75 21 GLY B N 1
ATOM 922 C CA . GLY B 1 21 ? 5.688 -14.359 -12.719 1 82.75 21 GLY B CA 1
ATOM 923 C C . GLY B 1 21 ? 6.238 -15.766 -12.625 1 82.75 21 GLY B C 1
ATOM 924 O O . GLY B 1 21 ? 7.012 -16.203 -13.477 1 82.75 21 GLY B O 1
ATOM 925 N N . ARG B 1 22 ? 5.598 -16.484 -11.688 1 85.88 22 ARG B N 1
ATOM 926 C CA . ARG B 1 22 ? 6.129 -17.828 -11.484 1 85.88 22 ARG B CA 1
ATOM 927 C C . ARG B 1 22 ? 5.469 -18.828 -12.43 1 85.88 22 ARG B C 1
ATOM 929 O O . ARG B 1 22 ? 6.145 -19.672 -13.016 1 85.88 22 ARG B O 1
ATOM 936 N N . GLU B 1 23 ? 4.133 -18.766 -12.562 1 78.69 23 GLU B N 1
ATOM 937 C CA . GLU B 1 23 ? 3.393 -19.75 -13.344 1 78.69 23 GLU B CA 1
ATOM 938 C C . GLU B 1 23 ? 2.902 -19.156 -14.664 1 78.69 23 GLU B C 1
ATOM 940 O O . GLU B 1 23 ? 2.197 -19.812 -15.43 1 78.69 23 GLU B O 1
ATOM 945 N N . GLY B 1 24 ? 3.326 -17.844 -14.961 1 74.25 24 GLY B N 1
ATOM 946 C CA . GLY B 1 24 ? 2.852 -17.359 -16.25 1 74.25 24 GLY B CA 1
ATOM 947 C C . GLY B 1 24 ? 2.723 -15.852 -16.312 1 74.25 24 GLY B C 1
ATOM 948 O O . GLY B 1 24 ? 3.725 -15.141 -16.391 1 74.25 24 GLY B O 1
ATOM 949 N N . ASP B 1 25 ? 1.349 -15.461 -16 1 80.81 25 ASP B N 1
ATOM 950 C CA . ASP B 1 25 ? 1.024 -14.047 -16.125 1 80.81 25 ASP B CA 1
ATOM 951 C C . ASP B 1 25 ? 1.681 -13.227 -15.016 1 80.81 25 ASP B C 1
ATOM 953 O O . ASP B 1 25 ? 1.398 -13.438 -13.836 1 80.81 25 ASP B O 1
ATOM 957 N N . LYS B 1 26 ? 2.709 -12.461 -15.43 1 84.75 26 LYS B N 1
ATOM 958 C CA . LYS B 1 26 ? 3.438 -11.641 -14.477 1 84.75 26 LYS B CA 1
ATOM 959 C C . LYS B 1 26 ? 2.568 -10.492 -13.961 1 84.75 26 LYS B C 1
ATOM 961 O O . LYS B 1 26 ? 2.986 -9.734 -13.086 1 84.75 26 LYS B O 1
ATOM 966 N N . LEU B 1 27 ? 1.334 -10.461 -14.469 1 88 27 LEU B N 1
ATOM 967 C CA . LEU B 1 27 ? 0.475 -9.328 -14.125 1 88 27 LEU B CA 1
ATOM 968 C C . LEU B 1 27 ? -0.593 -9.742 -13.117 1 88 27 LEU B C 1
ATOM 970 O O . LEU B 1 27 ? -1.317 -8.898 -12.594 1 88 27 LEU B O 1
ATOM 974 N N . THR B 1 28 ? -0.69 -10.977 -12.883 1 93.44 28 THR B N 1
ATOM 975 C CA . THR B 1 28 ? -1.704 -11.477 -11.961 1 93.44 28 THR B CA 1
ATOM 976 C C . THR B 1 28 ? -1.123 -12.555 -11.047 1 93.44 28 THR B C 1
ATOM 978 O O . THR B 1 28 ? -0.102 -13.164 -11.375 1 93.44 28 THR B O 1
ATOM 981 N N . LEU B 1 29 ? -1.776 -12.758 -9.844 1 95.56 29 LEU B N 1
ATOM 982 C CA . LEU B 1 29 ? -1.405 -13.812 -8.898 1 95.56 29 LEU B CA 1
ATOM 983 C C . LEU B 1 29 ? -2.42 -14.953 -8.93 1 95.56 29 LEU B C 1
ATOM 985 O O . LEU B 1 29 ? -3.629 -14.711 -8.867 1 95.56 29 LEU B O 1
ATOM 989 N N . SER B 1 30 ? -1.877 -16.172 -9.156 1 94.38 30 SER B N 1
ATOM 990 C CA . SER B 1 30 ? -2.732 -17.344 -9.062 1 94.38 30 SER B CA 1
ATOM 991 C C . SER B 1 30 ? -2.959 -17.75 -7.609 1 94.38 30 SER B C 1
ATOM 993 O O . SER B 1 30 ? -2.348 -17.188 -6.699 1 94.38 30 SER B O 1
ATOM 995 N N . ARG B 1 31 ? -3.846 -18.75 -7.41 1 93.19 31 ARG B N 1
ATOM 996 C CA . ARG B 1 31 ? -4.145 -19.234 -6.07 1 93.19 31 ARG B CA 1
ATOM 997 C C . ARG B 1 31 ? -2.873 -19.672 -5.352 1 93.19 31 ARG B C 1
ATOM 999 O O . ARG B 1 31 ? -2.631 -19.281 -4.207 1 93.19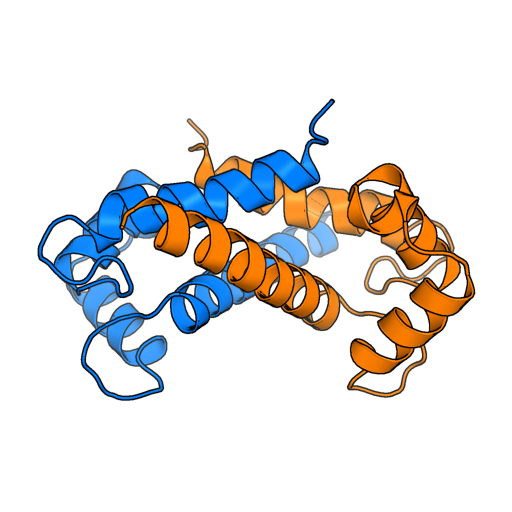 31 ARG B O 1
ATOM 1006 N N . GLN B 1 32 ? -2.109 -20.5 -6.051 1 93.44 32 GLN B N 1
ATOM 1007 C CA . GLN B 1 32 ? -0.873 -21.031 -5.484 1 93.44 32 GLN B CA 1
ATOM 1008 C C . GLN B 1 32 ? 0.111 -19.906 -5.168 1 93.44 32 GLN B C 1
ATOM 1010 O O . GLN B 1 32 ? 0.744 -19.906 -4.109 1 93.44 32 GLN B O 1
ATOM 1015 N N . GLU B 1 33 ? 0.301 -18.969 -6.105 1 96.12 33 GLU B N 1
ATOM 1016 C CA . GLU B 1 33 ? 1.219 -17.844 -5.922 1 96.12 33 GLU B CA 1
ATOM 1017 C C . GLU B 1 33 ? 0.792 -16.969 -4.75 1 96.12 33 GLU B C 1
ATOM 1019 O O . GLU B 1 33 ? 1.633 -16.516 -3.973 1 96.12 33 GLU B O 1
ATOM 1024 N N . LEU B 1 34 ? -0.556 -16.734 -4.637 1 95 34 LEU B N 1
ATOM 1025 C CA . LEU B 1 34 ? -1.085 -15.953 -3.527 1 95 34 LEU B CA 1
ATOM 1026 C C . LEU B 1 34 ? -0.811 -16.641 -2.195 1 95 34 LEU B C 1
ATOM 1028 O O . LEU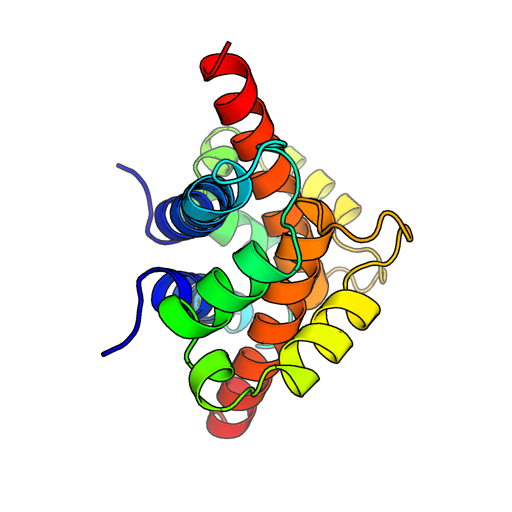 B 1 34 ? -0.384 -16 -1.233 1 95 34 LEU B O 1
ATOM 1032 N N . LYS B 1 35 ? -1.009 -17.906 -2.18 1 93.5 35 LYS B N 1
ATOM 1033 C CA . LYS B 1 35 ? -0.768 -18.719 -0.991 1 93.5 35 LYS B CA 1
ATOM 1034 C C . LYS B 1 35 ? 0.681 -18.594 -0.526 1 93.5 35 LYS B C 1
ATOM 1036 O O . LYS B 1 35 ? 0.94 -18.344 0.652 1 93.5 35 LYS B O 1
ATOM 1041 N N . GLU B 1 36 ? 1.609 -18.719 -1.391 1 93.12 36 GLU B N 1
ATOM 1042 C CA . GLU B 1 36 ? 3.033 -18.625 -1.081 1 93.12 36 GLU B CA 1
ATOM 1043 C C . GLU B 1 36 ? 3.402 -17.234 -0.593 1 93.12 36 GLU B C 1
ATOM 1045 O O . GLU B 1 36 ? 4.156 -17.078 0.371 1 93.12 36 GLU B O 1
ATOM 1050 N N . LEU B 1 37 ? 2.887 -16.25 -1.325 1 94.81 37 LEU B N 1
ATOM 1051 C CA . LEU B 1 37 ? 3.141 -14.859 -0.946 1 94.81 37 LEU B CA 1
ATOM 1052 C C . LEU B 1 37 ? 2.684 -14.594 0.485 1 94.81 37 LEU B C 1
ATOM 1054 O O . LEU B 1 37 ? 3.447 -14.07 1.298 1 94.81 37 LEU B O 1
ATOM 1058 N N . VAL B 1 38 ? 1.423 -14.984 0.81 1 93.94 38 VAL B N 1
ATOM 1059 C CA . VAL B 1 38 ? 0.845 -14.734 2.125 1 93.94 38 VAL B CA 1
ATOM 1060 C C . VAL B 1 38 ? 1.583 -15.555 3.182 1 93.94 38 VAL B C 1
ATOM 1062 O O . VAL B 1 38 ? 1.913 -15.039 4.254 1 93.94 38 VAL B O 1
ATOM 1065 N N . GLN B 1 39 ? 1.95 -16.781 2.896 1 91.5 39 GLN B N 1
ATOM 1066 C CA . GLN B 1 39 ? 2.58 -17.688 3.848 1 91.5 39 GLN B CA 1
ATOM 1067 C C . GLN B 1 39 ? 4.039 -17.312 4.09 1 91.5 39 GLN B C 1
ATOM 1069 O O . GLN B 1 39 ? 4.535 -17.406 5.211 1 91.5 39 GLN B O 1
ATOM 1074 N N . GLU B 1 40 ? 4.664 -16.875 3.018 1 92.31 40 GLU B N 1
ATOM 1075 C CA . GLU B 1 40 ? 6.094 -16.594 3.102 1 92.31 40 GLU B CA 1
ATOM 1076 C C . GLU B 1 40 ? 6.348 -15.141 3.494 1 92.31 40 GLU B C 1
ATOM 1078 O O . GLU B 1 40 ? 7.324 -14.836 4.18 1 92.31 40 GLU B O 1
ATOM 1083 N N . GLU B 1 41 ? 5.469 -14.25 3.018 1 93.81 41 GLU B N 1
ATOM 1084 C CA . GLU B 1 41 ? 5.758 -12.828 3.166 1 93.81 41 GLU B CA 1
ATOM 1085 C C . GLU B 1 41 ? 4.875 -12.195 4.242 1 93.81 41 GLU B C 1
ATOM 1087 O O . GLU B 1 41 ? 5.176 -11.109 4.738 1 93.81 41 GLU B O 1
ATOM 1092 N N . LEU B 1 42 ? 3.744 -12.75 4.445 1 89.88 42 LEU B N 1
ATOM 1093 C CA . LEU B 1 42 ? 2.844 -12.219 5.465 1 89.88 42 LEU B CA 1
ATOM 1094 C C . LEU B 1 42 ? 2.629 -13.234 6.582 1 89.88 42 LEU B C 1
ATOM 1096 O O . LEU B 1 42 ? 2.482 -14.43 6.32 1 89.88 42 LEU B O 1
ATOM 1100 N N . ALA B 1 43 ? 2.734 -12.875 7.852 1 78.75 43 ALA B N 1
ATOM 1101 C CA . ALA B 1 43 ? 2.52 -13.758 9 1 78.75 43 ALA B CA 1
ATOM 1102 C C . ALA B 1 43 ? 1.077 -14.25 9.039 1 78.75 43 ALA B C 1
ATOM 1104 O O . ALA B 1 43 ? 0.754 -15.172 9.797 1 78.75 43 ALA B O 1
ATOM 1105 N N . LEU B 1 44 ? 0.227 -13.539 8.336 1 73.31 44 LEU B N 1
ATOM 1106 C CA . LEU B 1 44 ? -1.168 -13.961 8.273 1 73.31 44 LEU B CA 1
ATOM 1107 C C . LEU B 1 44 ? -1.285 -15.383 7.723 1 73.31 44 LEU B C 1
ATOM 1109 O O . LEU B 1 44 ? -2.191 -16.125 8.102 1 73.31 44 LEU B O 1
ATOM 1113 N N . GLY B 1 45 ? -0.345 -15.758 6.898 1 68.19 45 GLY B N 1
ATOM 1114 C CA . GLY B 1 45 ? -0.365 -17.047 6.234 1 68.19 45 GLY B CA 1
ATOM 1115 C C . GLY B 1 45 ? -0.047 -18.203 7.168 1 68.19 45 GLY B C 1
ATOM 1116 O O . GLY B 1 45 ? -0.565 -19.312 6.996 1 68.19 45 GLY B O 1
ATOM 1117 N N . GLU B 1 46 ? 0.675 -17.859 8.094 1 72.56 46 GLU B N 1
ATOM 1118 C CA . GLU B 1 46 ? 1.036 -18.922 9.016 1 72.56 46 GLU B CA 1
ATOM 1119 C C . GLU B 1 46 ? -0.193 -19.469 9.734 1 72.56 46 GLU B C 1
ATOM 1121 O O . GLU B 1 46 ? -0.228 -20.641 10.117 1 72.56 46 GLU B O 1
ATOM 1126 N N . LYS B 1 47 ? -1.067 -18.609 9.648 1 75.62 47 LYS B N 1
ATOM 1127 C CA . LYS B 1 47 ? -2.271 -19 10.375 1 75.62 47 LYS B CA 1
ATOM 1128 C C . LYS B 1 47 ? -3.365 -19.453 9.414 1 75.62 47 LYS B C 1
ATOM 1130 O O . LYS B 1 47 ? -4.312 -20.141 9.82 1 75.62 47 LYS B O 1
ATOM 1135 N N . MET B 1 48 ? -3.029 -19.062 8.172 1 79.12 48 MET B N 1
ATOM 1136 C CA . MET B 1 48 ? -4.066 -19.375 7.188 1 79.12 48 MET B CA 1
ATOM 1137 C C . MET B 1 48 ? -3.773 -20.703 6.484 1 79.12 48 MET B C 1
ATOM 1139 O O . MET B 1 48 ? -2.631 -20.969 6.109 1 79.12 48 MET B O 1
ATOM 1143 N N . LYS B 1 49 ? -4.785 -21.672 6.633 1 83.12 49 LYS B N 1
ATOM 1144 C CA . LYS B 1 49 ? -4.688 -22.922 5.891 1 83.12 49 LYS B CA 1
ATOM 1145 C C . LYS B 1 49 ? -5.152 -22.75 4.445 1 83.12 49 LYS B C 1
ATOM 1147 O O . LYS B 1 49 ? -5.387 -21.625 4 1 83.12 49 LYS B O 1
ATOM 1152 N N . ASN B 1 50 ? -5.148 -23.781 3.604 1 86.56 50 ASN B N 1
ATOM 1153 C CA . ASN B 1 50 ? -5.582 -23.75 2.211 1 86.56 50 ASN B CA 1
ATOM 1154 C C . ASN B 1 50 ? -6.98 -23.156 2.072 1 86.56 50 ASN B C 1
ATOM 1156 O O . ASN B 1 50 ? -7.25 -22.406 1.132 1 86.56 50 ASN B O 1
ATOM 1160 N N . ARG B 1 51 ? -7.711 -23.469 3.018 1 88.94 51 ARG B N 1
ATOM 1161 C CA . ARG B 1 51 ? -9.078 -22.969 2.998 1 88.94 51 ARG B CA 1
ATOM 1162 C C . ARG B 1 51 ? -9.109 -21.453 3.137 1 88.94 51 ARG B C 1
ATOM 1164 O O . ARG B 1 51 ? -9.914 -20.781 2.492 1 88.94 51 ARG B O 1
ATOM 1171 N N . GLY B 1 52 ? -8.227 -21.047 3.945 1 90.44 52 GLY B N 1
ATOM 1172 C CA . GLY B 1 52 ? -8.117 -19.609 4.145 1 90.44 52 GLY B CA 1
ATOM 1173 C C . GLY B 1 52 ? -7.695 -18.875 2.891 1 90.44 52 GLY B C 1
ATOM 1174 O O . GLY B 1 52 ? -8.211 -17.781 2.602 1 90.44 52 GLY B O 1
ATOM 1175 N N . ILE B 1 53 ? -6.898 -19.5 2.127 1 92.94 53 ILE B N 1
ATOM 1176 C CA . ILE B 1 53 ? -6.383 -18.906 0.897 1 92.94 53 ILE B CA 1
ATOM 1177 C C . ILE B 1 53 ? -7.496 -18.844 -0.146 1 92.94 53 ILE B C 1
ATOM 1179 O O . ILE B 1 53 ? -7.633 -17.828 -0.851 1 92.94 53 ILE B O 1
ATOM 1183 N N . ASP B 1 54 ? -8.289 -19.906 -0.199 1 93.06 54 ASP B N 1
ATOM 1184 C CA . ASP B 1 54 ? -9.414 -19.938 -1.127 1 93.06 54 ASP B CA 1
ATOM 1185 C C . ASP B 1 54 ? -10.406 -18.812 -0.835 1 93.06 54 ASP B C 1
ATOM 1187 O O . ASP B 1 54 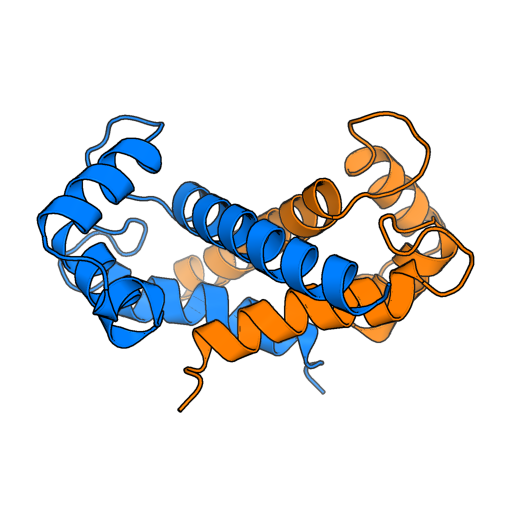? -10.875 -18.141 -1.754 1 93.06 54 ASP B O 1
ATOM 1191 N N . LYS B 1 55 ? -10.664 -18.594 0.405 1 93.5 55 LYS B N 1
ATOM 1192 C CA . LYS B 1 55 ? -11.57 -17.531 0.819 1 93.5 55 LYS B CA 1
ATOM 1193 C C . LYS B 1 55 ? -10.984 -16.156 0.498 1 93.5 55 LYS B C 1
ATOM 1195 O O . LYS B 1 55 ? -11.695 -15.258 0.045 1 93.5 55 LYS B O 1
ATOM 1200 N N . LEU B 1 56 ? -9.75 -16.109 0.791 1 93.25 56 LEU B N 1
ATOM 1201 C CA . LEU B 1 56 ? -9.039 -14.859 0.502 1 93.25 56 LEU B CA 1
ATOM 1202 C C . LEU B 1 56 ? -9.07 -14.555 -0.992 1 93.25 56 LEU B C 1
ATOM 1204 O O . LEU B 1 56 ? -9.367 -13.43 -1.394 1 93.25 56 LEU B O 1
ATOM 1208 N N . MET B 1 57 ? -8.75 -15.555 -1.785 1 93.38 57 MET B N 1
ATOM 1209 C CA . MET B 1 57 ? -8.766 -15.414 -3.238 1 93.38 57 MET B CA 1
ATOM 1210 C C . MET B 1 57 ? -10.141 -14.969 -3.732 1 93.38 57 MET B C 1
ATOM 1212 O O . MET B 1 57 ? -10.242 -14.078 -4.578 1 93.38 57 MET B O 1
ATOM 1216 N N . GLU B 1 58 ? -11.156 -15.602 -3.193 1 93.88 58 GLU B N 1
ATOM 1217 C CA . GLU B 1 58 ? -12.531 -15.289 -3.574 1 93.88 58 GLU B CA 1
ATOM 1218 C C . GLU B 1 58 ? -12.906 -13.859 -3.18 1 93.88 58 GLU B C 1
ATOM 1220 O O . GLU B 1 58 ? -13.594 -13.164 -3.928 1 93.88 58 GLU B O 1
ATOM 1225 N N . SER B 1 59 ? -12.375 -13.445 -2.043 1 92.5 59 SER B N 1
ATOM 1226 C CA . SER B 1 59 ? -12.664 -12.102 -1.534 1 92.5 59 SER B CA 1
ATOM 1227 C C . SER B 1 59 ? -11.953 -11.039 -2.359 1 92.5 59 SER B C 1
ATOM 1229 O O . SER B 1 59 ? -12.508 -9.969 -2.607 1 92.5 59 SER B O 1
ATOM 1231 N N . LEU B 1 60 ? -10.781 -11.383 -2.818 1 93.56 60 LEU B N 1
ATOM 1232 C CA . LEU B 1 60 ? -9.945 -10.438 -3.551 1 93.56 60 LEU B CA 1
ATOM 1233 C C . LEU B 1 60 ? -10.305 -10.43 -5.031 1 93.56 60 LEU B C 1
ATOM 1235 O O . LEU B 1 60 ? -10.18 -9.406 -5.699 1 93.56 60 LEU B O 1
ATOM 1239 N N . ASP B 1 61 ? -10.625 -11.688 -5.543 1 93.31 61 ASP B N 1
ATOM 1240 C CA . ASP B 1 61 ? -10.977 -11.844 -6.953 1 93.31 61 ASP B CA 1
ATOM 1241 C C . ASP B 1 61 ? -12.297 -11.148 -7.273 1 93.31 61 ASP B C 1
ATOM 1243 O O . ASP B 1 61 ? -13.281 -11.805 -7.609 1 93.31 61 ASP B O 1
ATOM 1247 N N . LYS B 1 62 ? -12.211 -9.758 -7.293 1 87.31 62 LYS B N 1
ATOM 1248 C CA . LYS B 1 62 ? -13.422 -8.977 -7.523 1 87.31 62 LYS B CA 1
ATOM 1249 C C . LYS B 1 62 ? -13.852 -9.039 -8.984 1 87.31 62 LYS B C 1
ATOM 1251 O O . LYS B 1 62 ? -15.039 -8.93 -9.297 1 87.31 62 LYS B O 1
ATOM 1256 N N . ASN B 1 63 ? -12.875 -9.203 -9.914 1 85.56 63 ASN B N 1
ATOM 1257 C CA . ASN B 1 63 ? -13.172 -9.211 -11.344 1 85.56 63 ASN B CA 1
ATOM 1258 C C . ASN B 1 63 ? -13.5 -10.617 -11.844 1 85.56 63 ASN B C 1
ATOM 1260 O O . ASN B 1 63 ? -13.75 -10.812 -13.039 1 85.56 63 ASN B O 1
ATOM 1264 N N . HIS B 1 64 ? -13.469 -11.656 -11.039 1 88.31 64 HIS B N 1
ATOM 1265 C CA . HIS B 1 64 ? -13.875 -13.031 -11.328 1 88.31 64 HIS B CA 1
ATOM 1266 C C . HIS B 1 64 ? -13 -13.648 -12.414 1 88.31 64 HIS B C 1
ATOM 1268 O O . HIS B 1 64 ? -13.508 -14.234 -13.367 1 88.31 64 HIS B O 1
ATOM 1274 N N . ASP B 1 65 ? -11.758 -13.453 -12.453 1 88.81 65 ASP B N 1
ATOM 1275 C CA . ASP B 1 65 ? -10.828 -14.055 -13.414 1 88.81 65 ASP B CA 1
ATOM 1276 C C . ASP B 1 65 ? -10.031 -15.18 -12.773 1 88.81 65 ASP B C 1
ATOM 1278 O O . ASP B 1 65 ? -9.211 -15.828 -13.438 1 88.81 65 ASP B O 1
ATOM 1282 N N . ASP B 1 66 ? -10.383 -15.508 -11.539 1 90.56 66 ASP B N 1
ATOM 1283 C CA . ASP B 1 66 ? -9.75 -16.578 -10.766 1 90.56 66 ASP B CA 1
ATOM 1284 C C . ASP B 1 66 ? -8.273 -16.281 -10.523 1 90.56 66 ASP B C 1
ATOM 1286 O O . ASP B 1 66 ? -7.484 -17.188 -10.258 1 90.56 66 ASP B O 1
ATOM 1290 N N . GLU B 1 67 ? -7.848 -15.047 -10.766 1 94 67 GLU B N 1
ATOM 1291 C CA . GLU B 1 67 ? -6.5 -14.562 -10.5 1 94 67 GLU B CA 1
ATOM 1292 C C . GLU B 1 67 ? -6.527 -13.203 -9.812 1 94 67 GLU B C 1
ATOM 1294 O O . GLU B 1 67 ? -7.551 -12.516 -9.82 1 94 67 GLU B O 1
ATOM 1299 N N . ILE B 1 68 ? -5.535 -12.891 -9.164 1 95.62 68 ILE B N 1
ATOM 1300 C CA . ILE B 1 68 ? -5.441 -11.625 -8.445 1 95.62 68 ILE B CA 1
ATOM 1301 C C . ILE B 1 68 ? -4.527 -10.664 -9.195 1 95.62 68 ILE B C 1
ATOM 1303 O O . ILE B 1 68 ? -3.334 -10.93 -9.359 1 95.62 68 ILE B O 1
ATOM 1307 N N . ASP B 1 69 ? -5.117 -9.602 -9.742 1 93.94 69 ASP B N 1
ATOM 1308 C CA . ASP B 1 69 ? -4.301 -8.602 -10.43 1 93.94 69 ASP B CA 1
ATOM 1309 C C . ASP B 1 69 ? -3.615 -7.672 -9.43 1 93.94 69 ASP B C 1
ATOM 1311 O O . ASP B 1 69 ? -3.844 -7.773 -8.219 1 93.94 69 ASP B O 1
ATOM 1315 N N . PHE B 1 70 ? -2.824 -6.785 -9.922 1 95.31 70 PHE B N 1
ATOM 1316 C CA . PHE B 1 70 ? -2.037 -5.914 -9.055 1 95.31 70 PHE B CA 1
ATOM 1317 C C . PHE B 1 70 ? -2.945 -5.027 -8.211 1 95.31 70 PHE B C 1
ATOM 1319 O O . PHE B 1 70 ? -2.688 -4.816 -7.023 1 95.31 70 PHE B O 1
ATOM 1326 N N . LYS B 1 71 ? -3.986 -4.59 -8.859 1 93.56 71 LYS B N 1
ATOM 1327 C CA . LYS B 1 71 ? -4.926 -3.719 -8.156 1 93.56 71 LYS B CA 1
ATOM 1328 C C . LYS B 1 71 ? -5.586 -4.449 -6.988 1 93.56 71 LYS B C 1
ATOM 1330 O O . LYS B 1 71 ? -5.684 -3.912 -5.887 1 93.56 71 LYS B O 1
ATOM 1335 N N . GLU B 1 72 ? -6.02 -5.605 -7.184 1 96.38 72 GLU B N 1
ATOM 1336 C CA . GLU B 1 72 ? -6.652 -6.398 -6.133 1 96.38 72 GLU B CA 1
ATOM 1337 C C . GLU B 1 72 ? -5.66 -6.727 -5.02 1 96.38 72 GLU B C 1
ATOM 1339 O O . GLU B 1 72 ? -6.027 -6.738 -3.842 1 96.38 72 GLU B O 1
ATOM 1344 N N . TYR B 1 73 ? -4.445 -7.035 -5.469 1 95.88 73 TYR B N 1
ATOM 1345 C CA . TYR B 1 73 ? -3.365 -7.301 -4.523 1 95.88 73 TYR B CA 1
ATOM 1346 C C . TYR B 1 73 ? -3.129 -6.094 -3.619 1 95.88 73 TYR B C 1
ATOM 1348 O O . TYR B 1 73 ? -3.07 -6.23 -2.395 1 95.88 73 TYR B O 1
ATOM 1356 N N . THR B 1 74 ? -3.08 -4.957 -4.234 1 95.56 74 THR B N 1
ATOM 1357 C CA . THR B 1 74 ? -2.809 -3.746 -3.467 1 95.56 74 THR B CA 1
ATOM 135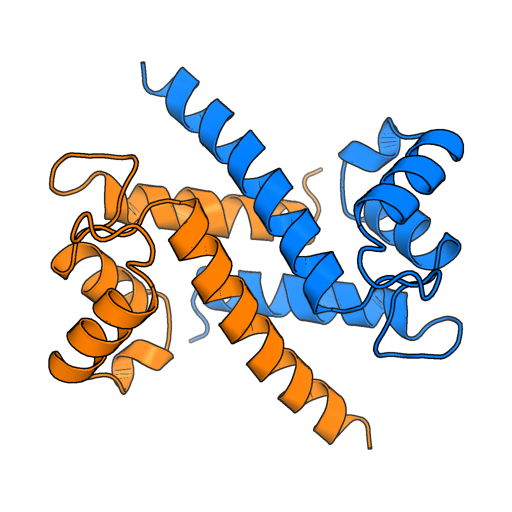8 C C . THR B 1 74 ? -4 -3.387 -2.582 1 95.56 74 THR B C 1
ATOM 1360 O O . THR B 1 74 ? -3.824 -2.852 -1.484 1 95.56 74 THR B O 1
ATOM 1363 N N . ASN B 1 75 ? -5.223 -3.67 -3.062 1 93.19 75 ASN B N 1
ATOM 1364 C CA . ASN B 1 75 ? -6.402 -3.461 -2.229 1 93.19 75 ASN B CA 1
ATOM 1365 C C . ASN B 1 75 ? -6.367 -4.332 -0.977 1 93.19 75 ASN B C 1
ATOM 1367 O O . ASN B 1 75 ? -6.785 -3.898 0.098 1 93.19 75 ASN B O 1
ATOM 1371 N N . PHE B 1 76 ? -5.934 -5.598 -1.178 1 94 76 PHE B N 1
ATOM 1372 C CA . PHE B 1 76 ? -5.75 -6.508 -0.053 1 94 76 PHE B CA 1
ATOM 1373 C C . PHE B 1 76 ? -4.77 -5.93 0.957 1 94 76 PHE B C 1
ATOM 1375 O O . PHE B 1 76 ? -5.035 -5.926 2.16 1 94 76 PHE B O 1
ATOM 1382 N N . LEU B 1 77 ? -3.643 -5.406 0.524 1 95.31 77 LEU B N 1
ATOM 1383 C CA . LEU B 1 77 ? -2.619 -4.828 1.389 1 95.31 77 LEU B CA 1
ATOM 1384 C C . LEU B 1 77 ? -3.156 -3.607 2.127 1 95.31 77 LEU B C 1
ATOM 1386 O O . LEU B 1 77 ? -2.805 -3.373 3.285 1 95.31 77 LEU B O 1
ATOM 1390 N N . THR B 1 78 ? -4.031 -2.789 1.43 1 95 78 THR B N 1
ATOM 1391 C CA . THR B 1 78 ? -4.66 -1.629 2.049 1 95 78 THR B CA 1
ATOM 1392 C C . THR B 1 78 ? -5.539 -2.053 3.223 1 95 78 THR B C 1
ATOM 1394 O O . THR B 1 78 ? -5.527 -1.41 4.277 1 95 78 THR B O 1
ATOM 1397 N N . ALA B 1 79 ? -6.316 -3.119 3.029 1 93.38 79 ALA B N 1
ATOM 1398 C CA . ALA B 1 79 ? -7.18 -3.619 4.094 1 93.38 79 ALA B CA 1
ATOM 1399 C C . ALA B 1 79 ? -6.359 -4.074 5.301 1 93.38 79 ALA B C 1
ATOM 1401 O O . ALA B 1 79 ? -6.754 -3.85 6.445 1 93.38 79 ALA B O 1
ATOM 1402 N N . LEU B 1 80 ? -5.219 -4.711 5.02 1 92.69 80 LEU B N 1
ATOM 1403 C CA . LEU B 1 80 ? -4.324 -5.137 6.09 1 92.69 80 LEU B CA 1
ATOM 1404 C C . LEU B 1 80 ? -3.785 -3.936 6.855 1 92.69 80 LEU B C 1
ATOM 1406 O O . LEU B 1 80 ? -3.721 -3.959 8.086 1 92.69 80 LEU B O 1
ATOM 1410 N N . CYS B 1 81 ? -3.326 -2.865 6.098 1 93.56 81 CYS B N 1
ATOM 1411 C CA . CYS B 1 81 ? -2.836 -1.638 6.715 1 93.56 81 CYS B CA 1
ATOM 1412 C C . CYS B 1 81 ? -3.883 -1.04 7.648 1 93.56 81 CYS B C 1
ATOM 1414 O O . CYS B 1 81 ? -3.545 -0.52 8.711 1 93.56 81 CYS B O 1
ATOM 1416 N N . MET B 1 82 ? -5.172 -1.072 7.211 1 91.62 82 MET B N 1
ATOM 1417 C CA . MET B 1 82 ? -6.258 -0.553 8.039 1 91.62 82 MET B CA 1
ATOM 1418 C C . MET B 1 82 ? -6.352 -1.322 9.352 1 91.62 82 MET B C 1
ATOM 1420 O O . MET B 1 82 ? -6.582 -0.73 10.406 1 91.62 82 MET B O 1
ATOM 1424 N N . SER B 1 83 ? -6.223 -2.562 9.305 1 90.56 83 SER B N 1
ATOM 1425 C CA . SER B 1 83 ? -6.246 -3.4 10.5 1 90.56 83 SER B CA 1
ATOM 1426 C C . SER B 1 83 ? -5.086 -3.066 11.43 1 90.56 83 SER B C 1
ATOM 1428 O O . SER B 1 83 ? -5.266 -2.98 12.648 1 90.56 83 SER B O 1
ATOM 1430 N N . TYR B 1 84 ? -3.824 -2.844 10.836 1 86.56 84 TYR B N 1
ATOM 1431 C CA . TYR B 1 84 ? -2.668 -2.436 11.625 1 86.56 84 TYR B CA 1
ATOM 1432 C C . TYR B 1 84 ? -2.887 -1.06 12.242 1 86.56 84 TYR B C 1
ATOM 1434 O O . TYR B 1 84 ? -2.5 -0.818 13.391 1 86.56 84 TYR B O 1
ATOM 1442 N N . ASN B 1 85 ? -3.426 -0.171 11.43 1 89.75 85 ASN B N 1
ATOM 1443 C CA . ASN B 1 85 ? -3.707 1.182 11.898 1 89.75 85 ASN B CA 1
ATOM 1444 C C . ASN B 1 85 ? -4.625 1.172 13.125 1 89.75 85 ASN B C 1
ATOM 1446 O O . ASN B 1 85 ? -4.457 1.983 14.031 1 89.75 85 ASN B O 1
ATOM 1450 N N . GLU B 1 86 ? -5.672 0.315 13.094 1 85.56 86 GLU B N 1
ATOM 1451 C CA . GLU B 1 86 ? -6.566 0.19 14.242 1 85.56 86 GLU B CA 1
ATOM 1452 C C . GLU B 1 86 ? -5.809 -0.231 15.492 1 85.56 86 GLU B C 1
ATOM 1454 O O . GLU B 1 86 ? -6.121 0.22 16.594 1 85.56 86 GLU B O 1
ATOM 1459 N N . PHE B 1 87 ? -4.902 -1.047 15.281 1 77.94 87 PHE B N 1
ATOM 1460 C CA . PHE B 1 87 ? -4.062 -1.494 16.391 1 77.94 87 PHE B CA 1
ATOM 1461 C C . PHE B 1 87 ? -3.25 -0.336 16.953 1 77.94 87 PHE B C 1
ATOM 1463 O O . PHE B 1 87 ? -3.117 -0.2 18.172 1 77.94 87 PHE B O 1
ATOM 1470 N N . PHE B 1 88 ? -2.77 0.486 16.125 1 76.06 88 PHE B N 1
ATOM 1471 C CA . PHE B 1 88 ? -1.985 1.644 16.531 1 76.06 88 PHE B CA 1
ATOM 1472 C C . PHE B 1 88 ? -2.863 2.668 17.25 1 76.06 88 PHE B C 1
ATOM 1474 O O . PHE B 1 88 ? -2.438 3.293 18.219 1 76.06 88 PHE B O 1
ATOM 1481 N N . GLN B 1 89 ? -4.02 2.85 16.734 1 74.62 89 GLN B N 1
ATOM 1482 C CA . GLN B 1 89 ? -4.941 3.809 17.328 1 74.62 89 GLN B CA 1
ATOM 1483 C C . GLN B 1 89 ? -5.352 3.371 18.734 1 74.62 89 GLN B C 1
ATOM 1485 O O . GLN B 1 89 ? -5.531 4.207 19.625 1 74.62 89 GLN B O 1
ATOM 1490 N N . LYS B 1 90 ? -5.543 2.188 18.859 1 71.12 90 LYS B N 1
ATOM 1491 C CA . LYS B 1 90 ? -5.973 1.658 20.156 1 71.12 90 LYS B CA 1
ATOM 1492 C C . LYS B 1 90 ? -4.871 1.805 21.203 1 71.12 90 LYS B C 1
ATOM 1494 O O . LYS B 1 90 ? -5.152 2.061 22.375 1 71.12 90 LYS B O 1
ATOM 1499 N N . ASP B 1 91 ? -3.729 1.702 20.656 1 56.31 91 ASP B N 1
ATOM 1500 C CA . ASP B 1 91 ? -2.65 1.817 21.625 1 56.31 91 ASP B CA 1
ATOM 1501 C C . ASP B 1 91 ? -2.439 3.271 22.047 1 56.31 91 ASP B C 1
ATOM 1503 O O . ASP B 1 91 ? -1.807 3.545 23.062 1 56.31 91 ASP B O 1
ATOM 1507 N N . ALA B 1 92 ? -2.725 4.25 21.141 1 50.53 92 ALA B N 1
ATOM 1508 C CA . ALA B 1 92 ? -2.551 5.664 21.469 1 50.53 92 ALA B CA 1
ATOM 1509 C C . ALA B 1 92 ? -3.566 6.113 22.516 1 50.53 92 ALA B C 1
ATOM 1511 O O . ALA B 1 92 ? -3.406 7.168 23.141 1 50.53 92 ALA B O 1
ATOM 1512 N N . LYS B 1 93 ? -4.547 5.461 22.75 1 45.03 93 LYS B N 1
ATOM 1513 C CA . LYS B 1 93 ? -5.34 5.785 23.922 1 45.03 93 LYS B CA 1
ATOM 1514 C C . LYS B 1 93 ? -4.652 5.305 25.203 1 45.03 93 LYS B C 1
ATOM 1516 O O . LYS B 1 93 ? -4.062 4.223 25.219 1 45.03 93 LYS B O 1
#

Organism: Pseudonaja textilis (NCBI:txid8673)

Nearest PDB structures (foldseek):
  1k9k-assembly1_A  TM=9.780E-01  e=3.184E-08  Homo sapiens
  4ybh-assembly1_B-2  TM=9.447E-01  e=2.021E-08  Homo sapiens
  2m1k-assembly1_D  TM=9.555E-01  e=3.184E-08  Homo sapiens
  4cfq-assembly2_A  TM=9.561E-01  e=1.245E-07  Homo sapiens
  4cfq-assembly1_C  TM=9.542E-01  e=2.894E-07  Homo sapiens